Protein AF-A0A5P8Z0X7-F1 (afdb_monomer_lite)

Sequence (299 aa):
MRNATRAGVLYREVTKAGSVTNCDKSTRGERSSSSETCDIQKKGVEDPYTNRNRTHVSVEVKSGRVGVEIARGLEYPENTVIQLMAGGCKVRFSNRIFSVLTVVILAGCGAGNDMRPDASAEVISSASYRHDGPAALTLYTMINNRSGAGAHSSVMINGSQRVIFDPAGTVRLSAVPERGDVLYGITPQVADFYARAHARETYHVVIQEIDVSPEVAEQALRLAISSGPAASGFCSASTSAVLRQLPGFESIGRTFFPKRLMADFGKLPGVRTTKLFENDEDDKSLAIAQFESSLATQP

Radius of gyration: 30.44 Å; chains: 1; bounding box: 102×80×66 Å

pLDDT: mean 70.09, std 28.38, range [25.2, 98.88]

Structure (mmCIF, N/CA/C/O backbone):
data_AF-A0A5P8Z0X7-F1
#
_entry.id   AF-A0A5P8Z0X7-F1
#
loop_
_atom_site.group_PDB
_atom_site.id
_atom_site.type_symbol
_atom_site.label_atom_id
_atom_site.label_alt_id
_atom_site.label_comp_id
_atom_site.label_asym_id
_atom_site.label_entity_id
_atom_site.label_seq_id
_atom_site.pdbx_PDB_ins_code
_atom_site.Cartn_x
_atom_site.Cartn_y
_atom_site.Cartn_z
_atom_site.occupancy
_atom_site.B_iso_or_equiv
_atom_site.auth_seq_id
_atom_site.auth_comp_id
_atom_site.auth_asym_id
_atom_site.auth_atom_id
_atom_site.pdbx_PDB_model_num
ATOM 1 N N . MET A 1 1 ? -35.176 -8.597 -38.374 1.00 39.34 1 MET A N 1
ATOM 2 C CA . MET A 1 1 ? -33.806 -8.735 -38.907 1.00 39.34 1 MET A CA 1
ATOM 3 C C . MET A 1 1 ? -32.841 -8.326 -37.805 1.00 39.34 1 MET A C 1
ATOM 5 O O . MET A 1 1 ? -32.727 -7.149 -37.504 1.00 39.34 1 MET A O 1
ATOM 9 N N . ARG A 1 2 ? -32.287 -9.313 -37.094 1.00 33.72 2 ARG A N 1
ATOM 10 C CA . ARG A 1 2 ? -31.322 -9.151 -35.998 1.00 33.72 2 ARG A CA 1
ATOM 11 C C . ARG A 1 2 ? -30.063 -9.886 -36.446 1.00 33.72 2 ARG A C 1
ATOM 13 O O . ARG A 1 2 ? -30.174 -11.072 -36.732 1.00 33.72 2 ARG A O 1
ATOM 20 N N . ASN A 1 3 ? -28.918 -9.213 -36.513 1.00 33.09 3 ASN A N 1
ATOM 21 C CA . ASN A 1 3 ? -27.625 -9.871 -36.691 1.00 33.09 3 ASN A CA 1
ATOM 22 C C . ASN A 1 3 ? -26.785 -9.609 -35.442 1.00 33.09 3 ASN A C 1
ATOM 24 O O . ASN A 1 3 ? -26.272 -8.514 -35.239 1.00 33.09 3 ASN A O 1
ATOM 28 N N . ALA A 1 4 ? -26.720 -10.628 -34.589 1.00 34.41 4 ALA A N 1
ATOM 29 C CA . ALA A 1 4 ? -25.814 -10.715 -33.460 1.00 34.41 4 ALA A CA 1
ATOM 30 C C . ALA A 1 4 ? -24.679 -11.659 -33.867 1.00 34.41 4 ALA A C 1
ATOM 32 O O . ALA A 1 4 ? -24.894 -12.865 -33.999 1.00 34.41 4 ALA A O 1
ATOM 33 N N . THR A 1 5 ? -23.481 -11.125 -34.083 1.00 34.56 5 THR A N 1
ATOM 34 C CA . THR A 1 5 ? -22.291 -11.946 -34.318 1.00 34.56 5 THR A CA 1
ATOM 35 C C . THR A 1 5 ? -21.723 -12.361 -32.963 1.00 34.56 5 THR A C 1
ATOM 37 O O . THR A 1 5 ? -21.120 -11.567 -32.248 1.00 34.56 5 THR A O 1
ATOM 40 N N . ARG A 1 6 ? -21.970 -13.620 -32.592 1.00 33.78 6 ARG A N 1
ATOM 41 C CA . ARG A 1 6 ? -21.362 -14.316 -31.450 1.00 33.78 6 ARG A CA 1
ATOM 42 C C . ARG A 1 6 ? -19.899 -14.626 -31.794 1.00 33.78 6 ARG A C 1
ATOM 44 O O . ARG A 1 6 ? -19.650 -15.487 -32.632 1.00 33.78 6 ARG A O 1
ATOM 51 N N . ALA A 1 7 ? -18.943 -13.974 -31.138 1.00 33.09 7 ALA A N 1
ATOM 52 C CA . ALA A 1 7 ? -17.559 -14.443 -31.099 1.00 33.09 7 ALA A CA 1
ATOM 53 C C . ALA A 1 7 ? -17.418 -15.425 -29.924 1.00 33.09 7 ALA A C 1
ATOM 55 O O . ALA A 1 7 ? -17.532 -15.041 -28.761 1.00 33.09 7 ALA A O 1
ATOM 56 N N . GLY A 1 8 ? -17.262 -16.713 -30.236 1.00 29.22 8 GLY A N 1
ATOM 57 C CA . GLY A 1 8 ? -17.011 -17.767 -29.257 1.00 29.22 8 GLY A CA 1
ATOM 58 C C . GLY A 1 8 ? -15.562 -17.726 -28.778 1.00 29.22 8 GLY A C 1
ATOM 59 O O . GLY A 1 8 ? -14.636 -17.802 -29.581 1.00 29.22 8 GLY A O 1
ATOM 60 N N . VAL A 1 9 ? -15.380 -17.608 -27.466 1.00 30.05 9 VAL A N 1
ATOM 61 C CA . VAL A 1 9 ? -14.086 -17.694 -26.782 1.00 30.05 9 VAL A CA 1
ATOM 62 C C . VAL A 1 9 ? -13.669 -19.166 -26.718 1.00 30.05 9 VAL A C 1
ATOM 64 O O . VAL A 1 9 ? -14.315 -19.970 -26.049 1.00 30.05 9 VAL A O 1
ATOM 67 N N . LEU A 1 10 ? -12.602 -19.527 -27.433 1.00 28.50 10 LEU A N 1
ATOM 68 C CA . LEU A 1 10 ? -11.941 -20.830 -27.332 1.00 28.50 10 LEU A CA 1
ATOM 69 C C . LEU A 1 10 ? -10.892 -20.772 -26.214 1.00 28.50 10 LEU A C 1
ATOM 71 O O . LEU A 1 10 ? -9.845 -20.148 -26.369 1.00 28.50 10 LEU A O 1
ATOM 75 N N . TYR A 1 11 ? -11.166 -21.441 -25.095 1.00 25.20 11 TYR A N 1
ATOM 76 C CA . TYR A 1 11 ? -10.161 -21.741 -24.076 1.00 25.20 11 TYR A CA 1
ATOM 77 C C . TYR A 1 11 ? -9.250 -22.869 -24.585 1.00 25.20 11 TYR A C 1
ATOM 79 O O . TYR A 1 11 ? -9.736 -23.928 -24.980 1.00 25.20 11 TYR A O 1
ATOM 87 N N . ARG A 1 12 ? -7.927 -22.658 -24.575 1.00 29.53 12 ARG A N 1
ATOM 88 C CA . ARG A 1 12 ? -6.924 -23.720 -24.755 1.00 29.53 12 ARG A CA 1
ATOM 89 C C . ARG A 1 12 ? -6.183 -23.941 -23.439 1.00 29.53 12 ARG A C 1
ATOM 91 O O . ARG A 1 12 ? -5.416 -23.085 -23.006 1.00 29.53 12 ARG A O 1
ATOM 98 N N . GLU A 1 13 ? -6.404 -25.105 -22.837 1.00 25.89 13 GLU A N 1
ATOM 99 C CA . GLU A 1 13 ? -5.507 -25.688 -21.840 1.00 25.89 13 GLU A CA 1
ATOM 100 C C . GLU A 1 13 ? -4.172 -26.036 -22.512 1.00 25.89 13 GLU A C 1
ATOM 102 O O . GLU A 1 13 ? -4.144 -26.680 -23.562 1.00 25.89 13 GLU A O 1
ATOM 107 N N . VAL A 1 14 ? -3.053 -25.611 -21.921 1.00 30.23 14 VAL A N 1
ATOM 108 C CA . VAL A 1 14 ? -1.712 -26.039 -22.342 1.00 30.23 14 VAL A CA 1
ATOM 109 C C . VAL A 1 14 ? -1.161 -26.968 -21.270 1.00 30.23 14 VAL A C 1
ATOM 111 O O . VAL A 1 14 ? -0.572 -26.540 -20.279 1.00 30.23 14 VAL A O 1
ATOM 114 N N . THR A 1 15 ? -1.369 -28.266 -21.474 1.00 28.75 15 THR A N 1
ATOM 115 C CA . THR A 1 15 ? -0.669 -29.331 -20.755 1.00 28.75 15 THR A CA 1
ATOM 116 C C . THR A 1 15 ? 0.759 -29.468 -21.283 1.00 28.75 15 THR A C 1
ATOM 118 O O . THR A 1 15 ? 1.007 -29.564 -22.484 1.00 28.75 15 THR A O 1
ATOM 121 N N . LYS A 1 16 ? 1.715 -29.474 -20.356 1.00 30.95 16 LYS A N 1
ATOM 122 C CA . LYS A 1 16 ? 3.157 -29.616 -20.570 1.00 30.95 16 LYS A CA 1
ATOM 123 C C . LYS A 1 16 ? 3.513 -31.064 -20.947 1.00 30.95 16 LYS A C 1
ATOM 125 O O . LYS A 1 16 ? 3.432 -31.913 -20.069 1.00 30.95 16 LYS A O 1
ATOM 130 N N . ALA A 1 17 ? 3.943 -31.315 -22.192 1.00 32.44 17 ALA A N 1
ATOM 131 C CA . ALA A 1 17 ? 5.053 -32.213 -22.584 1.00 32.44 17 ALA A CA 1
ATOM 132 C C . ALA A 1 17 ? 5.025 -32.585 -24.088 1.00 32.44 17 ALA A C 1
ATOM 134 O O . ALA A 1 17 ? 4.054 -33.151 -24.563 1.00 32.44 17 ALA A O 1
ATOM 135 N N . GLY A 1 18 ? 6.146 -32.340 -24.782 1.00 28.91 18 GLY A N 1
ATOM 136 C CA . GLY A 1 18 ? 6.816 -33.313 -25.664 1.00 28.91 18 GLY A CA 1
ATOM 137 C C . GLY A 1 18 ? 6.215 -33.689 -27.030 1.00 28.91 18 GLY A C 1
ATOM 138 O O . GLY A 1 18 ? 5.240 -34.420 -27.110 1.00 28.91 18 GLY A O 1
ATOM 139 N N . SER A 1 19 ? 6.975 -33.367 -28.086 1.00 29.30 19 SER A N 1
ATOM 140 C CA . SER A 1 19 ? 6.981 -33.951 -29.446 1.00 29.30 19 SER A CA 1
ATOM 141 C C . SER A 1 19 ? 5.825 -33.605 -30.402 1.00 29.30 19 SER A C 1
ATOM 143 O O . SER A 1 19 ? 4.670 -33.935 -30.172 1.00 29.30 19 SER A O 1
ATOM 145 N N . VAL A 1 20 ? 6.175 -32.977 -31.533 1.00 32.19 20 VAL A N 1
ATOM 146 C CA . VAL A 1 20 ? 5.318 -32.866 -32.722 1.00 32.19 20 VAL A CA 1
ATOM 147 C C . VAL A 1 20 ? 5.897 -33.792 -33.786 1.00 32.19 20 VAL A C 1
ATOM 149 O O . VAL A 1 20 ? 6.999 -33.565 -34.282 1.00 32.19 20 VAL A O 1
ATOM 152 N N . THR A 1 21 ? 5.163 -34.846 -34.116 1.00 31.73 21 THR A N 1
ATOM 153 C CA . THR A 1 21 ? 5.407 -35.731 -35.257 1.00 31.73 21 THR A CA 1
ATOM 154 C C . THR A 1 21 ? 4.520 -35.266 -36.409 1.00 31.73 21 THR A C 1
ATOM 156 O O . THR A 1 21 ? 3.297 -35.308 -36.304 1.00 31.73 21 THR A O 1
ATOM 159 N N . ASN A 1 22 ? 5.117 -34.829 -37.521 1.00 31.41 22 ASN A N 1
ATOM 160 C CA . ASN A 1 22 ? 4.391 -34.677 -38.781 1.00 31.41 22 ASN A CA 1
ATOM 161 C C . ASN A 1 22 ? 4.397 -36.032 -39.495 1.00 31.41 22 ASN A C 1
ATOM 163 O O . ASN A 1 22 ? 5.433 -36.463 -39.992 1.00 31.41 22 ASN A O 1
ATOM 167 N N . CYS A 1 23 ? 3.246 -36.700 -39.522 1.00 29.98 23 CYS A N 1
ATOM 168 C CA . CYS A 1 23 ? 2.974 -37.809 -40.433 1.00 29.98 23 CYS A CA 1
ATOM 169 C C . CYS A 1 23 ? 2.019 -37.293 -41.509 1.00 29.98 23 CYS A C 1
ATOM 171 O O . CYS A 1 23 ? 0.891 -36.900 -41.205 1.00 29.98 23 CYS A O 1
ATOM 173 N N . ASP A 1 24 ? 2.496 -37.259 -42.749 1.00 32.81 24 ASP A N 1
ATOM 174 C CA . ASP A 1 24 ? 1.705 -36.863 -43.906 1.00 32.81 24 ASP A CA 1
ATOM 175 C C . ASP A 1 24 ? 0.712 -37.986 -44.250 1.00 32.81 24 ASP A C 1
ATOM 177 O O . ASP A 1 24 ? 1.097 -39.146 -44.418 1.00 32.81 24 ASP A O 1
ATOM 181 N N . LYS A 1 25 ? -0.584 -37.668 -44.314 1.00 32.41 25 LYS A N 1
ATOM 182 C CA . LYS A 1 25 ? -1.620 -38.608 -44.761 1.00 32.41 25 LYS A CA 1
ATOM 183 C C . LYS A 1 25 ? -1.817 -38.425 -46.261 1.00 32.41 25 LYS A C 1
ATOM 185 O O . LYS A 1 25 ? -2.690 -37.674 -46.688 1.00 32.41 25 LYS A O 1
ATOM 190 N N . SER A 1 26 ? -1.063 -39.179 -47.054 1.00 30.77 26 SER A N 1
ATOM 191 C CA . SER A 1 26 ? -1.451 -39.451 -48.438 1.00 30.77 26 SER A CA 1
ATOM 192 C C . SER A 1 26 ? -2.560 -40.505 -48.451 1.00 30.77 26 SER A C 1
ATOM 194 O O . SER A 1 26 ? -2.451 -41.569 -47.841 1.00 30.77 26 SER A O 1
ATOM 196 N N . THR A 1 27 ? -3.666 -40.189 -49.117 1.00 35.12 27 THR A N 1
ATOM 197 C CA . THR A 1 27 ? -4.794 -41.099 -49.313 1.00 35.12 27 THR A CA 1
ATOM 198 C C . THR A 1 27 ? -4.505 -42.048 -50.474 1.00 35.12 27 THR A C 1
ATOM 200 O O . THR A 1 27 ? -4.462 -41.630 -51.628 1.00 35.12 27 THR A O 1
ATOM 203 N N . ARG A 1 28 ? -4.374 -43.350 -50.193 1.00 30.52 28 ARG A N 1
ATOM 204 C CA . ARG A 1 28 ? -4.762 -44.433 -51.114 1.00 30.52 28 ARG A CA 1
ATOM 205 C C . ARG A 1 28 ? -4.890 -45.756 -50.363 1.00 30.52 28 ARG A C 1
ATOM 207 O O . ARG A 1 28 ? -4.257 -45.951 -49.335 1.00 30.52 28 ARG A O 1
ATOM 214 N N . GLY A 1 29 ? -5.819 -46.582 -50.834 1.00 29.78 29 GLY A N 1
ATOM 215 C CA . GLY A 1 29 ? -6.361 -47.726 -50.112 1.00 29.78 29 GLY A CA 1
ATOM 216 C C . GLY A 1 29 ? -5.475 -48.969 -50.028 1.00 29.78 29 GLY A C 1
ATOM 217 O O . GLY A 1 29 ? -4.378 -49.024 -50.564 1.00 29.78 29 GLY A O 1
ATOM 218 N N . GLU A 1 30 ? -6.085 -49.964 -49.379 1.00 30.67 30 GLU A N 1
ATOM 219 C CA . GLU A 1 30 ? -5.766 -51.399 -49.354 1.00 30.67 30 GLU A CA 1
ATOM 220 C C . GLU A 1 30 ? -4.648 -51.894 -48.410 1.00 30.67 30 GLU A C 1
ATOM 222 O O . GLU A 1 30 ? -3.457 -51.840 -48.672 1.00 30.67 30 GLU A O 1
ATOM 227 N N . ARG A 1 31 ? -5.119 -52.448 -47.279 1.00 32.81 31 ARG A N 1
ATOM 228 C CA . ARG A 1 31 ? -4.754 -53.739 -46.659 1.00 32.81 31 ARG A CA 1
ATOM 229 C C . ARG A 1 31 ? -3.362 -54.319 -47.001 1.00 32.81 31 ARG A C 1
ATOM 231 O O . ARG A 1 31 ? -3.245 -55.018 -47.993 1.00 32.81 31 ARG A O 1
ATOM 238 N N . SER A 1 32 ? -2.412 -54.252 -46.062 1.00 29.17 32 SER A N 1
ATOM 239 C CA . SER A 1 32 ? -1.738 -55.422 -45.448 1.00 29.17 32 SER A CA 1
ATOM 240 C C . SER A 1 32 ? -0.563 -55.010 -44.550 1.00 29.17 32 SER A C 1
ATOM 242 O O . SER A 1 32 ? 0.064 -53.983 -44.762 1.00 29.17 32 SER A O 1
ATOM 244 N N . SER A 1 33 ? -0.302 -55.849 -43.548 1.00 35.62 33 SER A N 1
ATOM 245 C CA . SER A 1 33 ? 0.824 -55.851 -42.610 1.00 35.62 33 SER A CA 1
ATOM 246 C C . SER A 1 33 ? 2.197 -55.545 -43.230 1.00 35.62 33 SER A C 1
ATOM 248 O O . SER A 1 33 ? 2.641 -56.267 -44.117 1.00 35.62 33 SER A O 1
ATOM 250 N N . SER A 1 34 ? 2.912 -54.568 -42.664 1.00 29.36 34 SER A N 1
ATOM 251 C CA . SER A 1 34 ? 4.379 -54.561 -42.603 1.00 29.36 34 SER A CA 1
ATOM 252 C C . SER A 1 34 ? 4.866 -53.583 -41.531 1.00 29.36 34 SER A C 1
ATOM 254 O O . SER A 1 34 ? 4.399 -52.451 -41.443 1.00 29.36 34 SER A O 1
ATOM 256 N N . SER A 1 35 ? 5.779 -54.053 -40.686 1.00 36.56 35 SER A N 1
ATOM 257 C CA . SER A 1 35 ? 6.494 -53.299 -39.656 1.00 36.56 35 SER A CA 1
ATOM 258 C C . SER A 1 35 ? 7.428 -52.255 -40.274 1.00 36.56 35 SER A C 1
ATOM 260 O O . SER A 1 35 ? 8.341 -52.631 -41.007 1.00 36.56 35 SER A O 1
ATOM 262 N N . GLU A 1 36 ? 7.257 -50.979 -39.929 1.00 33.22 36 GLU A N 1
ATOM 263 C CA . GLU A 1 36 ? 8.194 -49.911 -40.295 1.00 33.22 36 GLU A CA 1
ATOM 264 C C . GLU A 1 36 ? 9.025 -49.488 -39.077 1.00 33.22 36 GLU A C 1
ATOM 266 O O . GLU A 1 36 ? 8.520 -49.026 -38.054 1.00 33.22 36 GLU A O 1
ATOM 271 N N . THR A 1 37 ? 10.334 -49.688 -39.194 1.00 29.95 37 THR A N 1
ATOM 272 C CA . THR A 1 37 ? 11.381 -49.155 -38.322 1.00 29.95 37 THR A CA 1
ATOM 273 C C . THR A 1 37 ? 11.560 -47.658 -38.583 1.00 29.95 37 TH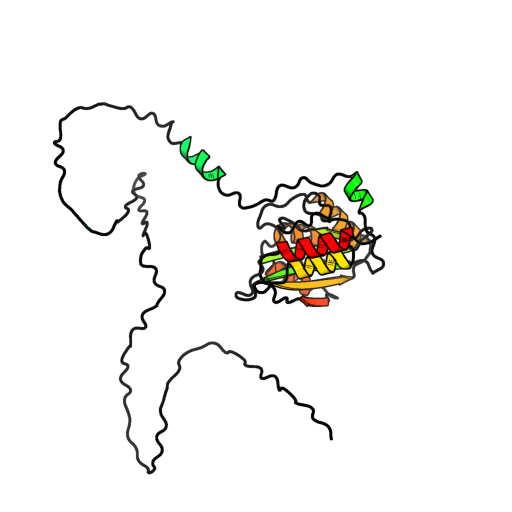R A C 1
ATOM 275 O O . THR A 1 37 ? 11.916 -47.270 -39.693 1.00 29.95 37 THR A O 1
ATOM 278 N N . CYS A 1 38 ? 11.359 -46.812 -37.568 1.00 27.09 38 CYS A N 1
ATOM 279 C CA . CYS A 1 38 ? 11.723 -45.394 -37.639 1.00 27.09 38 CYS A CA 1
ATOM 280 C C . CYS A 1 38 ? 13.204 -45.196 -37.293 1.00 27.09 38 CYS A C 1
ATOM 282 O O . CYS A 1 38 ? 13.609 -45.365 -36.142 1.00 27.09 38 CYS A O 1
ATOM 284 N N . ASP A 1 39 ? 13.985 -44.779 -38.285 1.00 29.31 39 ASP A N 1
ATOM 285 C CA . ASP A 1 39 ? 15.360 -44.315 -38.119 1.00 29.31 39 ASP A CA 1
ATOM 286 C C . ASP A 1 39 ? 15.365 -42.889 -37.535 1.00 29.31 39 ASP A C 1
ATOM 288 O O . ASP A 1 39 ? 14.833 -41.946 -38.129 1.00 29.31 39 ASP A O 1
ATOM 292 N N . ILE A 1 40 ? 15.946 -42.712 -36.344 1.00 29.81 40 ILE A N 1
ATOM 293 C CA . ILE A 1 40 ? 16.047 -41.402 -35.687 1.00 29.81 40 ILE A CA 1
ATOM 294 C C . ILE A 1 40 ? 17.270 -40.665 -36.242 1.00 29.81 40 ILE A C 1
ATOM 296 O O . ILE A 1 40 ? 18.371 -40.738 -35.697 1.00 29.81 40 ILE A O 1
ATOM 300 N N . GLN A 1 41 ? 17.074 -39.887 -37.303 1.00 30.19 41 GLN A N 1
ATOM 301 C CA . GLN A 1 41 ? 18.029 -38.852 -37.701 1.00 30.19 41 GLN A CA 1
ATOM 302 C C . GLN A 1 41 ? 17.893 -37.653 -36.748 1.00 30.19 41 GLN A C 1
ATOM 304 O O . GLN A 1 41 ? 16.960 -36.853 -36.848 1.00 30.19 41 GLN A O 1
ATOM 309 N N . LYS A 1 42 ? 18.829 -37.511 -35.798 1.00 31.02 42 LYS A N 1
ATOM 310 C CA . LYS A 1 42 ? 18.957 -36.296 -34.978 1.00 31.02 42 LYS A CA 1
ATOM 311 C C . LYS A 1 42 ? 19.389 -35.125 -35.869 1.00 31.02 42 LYS A C 1
ATOM 313 O O . LYS A 1 42 ? 20.579 -34.924 -36.090 1.00 31.02 42 LYS A O 1
ATOM 318 N N . LYS A 1 43 ? 18.438 -34.313 -36.338 1.00 28.80 43 LYS A N 1
ATOM 319 C CA . LYS A 1 43 ? 18.751 -32.950 -36.788 1.00 28.80 43 LYS A CA 1
ATOM 320 C C . LYS A 1 43 ? 19.134 -32.130 -35.558 1.00 28.80 43 LYS A C 1
ATOM 322 O O . LYS A 1 43 ? 18.299 -31.896 -34.687 1.00 28.80 43 LYS A O 1
ATOM 327 N N . GLY A 1 44 ? 20.403 -31.734 -35.478 1.00 28.95 44 GLY A N 1
ATOM 328 C CA . GLY A 1 44 ? 20.849 -30.719 -34.533 1.00 28.95 44 GLY A CA 1
ATOM 329 C C . GLY A 1 44 ? 20.042 -29.447 -34.764 1.00 28.95 44 GLY A C 1
ATOM 330 O O . GLY A 1 44 ? 20.064 -28.887 -35.856 1.00 28.95 44 GLY A O 1
ATOM 331 N N . VAL A 1 45 ? 19.277 -29.037 -33.757 1.00 29.34 45 VAL A N 1
ATOM 332 C CA . VAL A 1 45 ? 18.675 -27.707 -33.720 1.00 29.34 45 VAL A CA 1
ATOM 333 C C . VAL A 1 45 ? 19.801 -26.769 -33.308 1.00 29.34 45 VAL A C 1
ATOM 335 O O . VAL A 1 45 ? 20.236 -26.804 -32.158 1.00 29.34 45 VAL A O 1
ATOM 338 N N . GLU A 1 46 ? 20.321 -25.991 -34.256 1.00 33.06 46 GLU A N 1
ATOM 339 C CA . GLU A 1 46 ? 21.135 -24.829 -33.915 1.00 33.06 46 GLU A CA 1
ATOM 340 C C . GLU A 1 46 ? 20.247 -23.833 -33.164 1.00 33.06 46 GLU A C 1
ATOM 342 O O . GLU A 1 46 ? 19.214 -23.389 -33.663 1.00 33.06 46 GLU A O 1
ATOM 347 N N . ASP A 1 47 ? 20.642 -23.541 -31.929 1.00 34.84 47 ASP A N 1
ATOM 348 C CA . ASP A 1 47 ? 20.090 -22.479 -31.098 1.00 34.84 47 ASP A CA 1
ATOM 349 C C . ASP A 1 47 ? 20.521 -21.120 -31.685 1.00 34.84 47 ASP A C 1
ATOM 351 O O . ASP A 1 47 ? 21.720 -20.823 -31.700 1.00 34.84 47 ASP A O 1
ATOM 355 N N . PRO A 1 48 ? 19.595 -20.269 -32.167 1.00 35.81 48 PRO A N 1
ATOM 356 C CA . PRO A 1 48 ? 19.958 -18.977 -32.739 1.00 35.81 48 PRO A CA 1
ATOM 357 C C . PRO A 1 48 ? 20.364 -17.924 -31.688 1.00 35.81 48 PRO A C 1
ATOM 359 O O . PRO A 1 48 ? 20.622 -16.782 -32.060 1.00 35.81 48 PRO A O 1
ATOM 362 N N . TYR A 1 49 ? 20.471 -18.273 -30.398 1.00 38.31 49 TYR A N 1
ATOM 363 C CA . TYR A 1 49 ? 20.904 -17.358 -29.334 1.00 38.31 49 TYR A CA 1
ATOM 364 C C . TYR A 1 49 ? 22.001 -17.914 -28.408 1.00 38.31 49 TYR A C 1
ATOM 366 O O . TYR A 1 49 ? 22.109 -17.519 -27.244 1.00 38.31 49 TYR A O 1
ATOM 374 N N . THR A 1 50 ? 22.933 -18.725 -28.919 1.00 38.62 50 THR A N 1
ATOM 375 C CA . THR A 1 50 ? 24.228 -18.886 -28.230 1.00 38.62 50 THR A CA 1
ATOM 376 C C . THR A 1 50 ? 25.107 -17.651 -28.440 1.00 38.62 50 THR A C 1
ATOM 378 O O . THR A 1 50 ? 25.764 -17.496 -29.469 1.00 38.62 50 THR A O 1
ATOM 381 N N . ASN A 1 51 ? 25.138 -16.764 -27.444 1.00 36.94 51 ASN A N 1
ATOM 382 C CA . ASN A 1 51 ? 26.104 -15.670 -27.355 1.00 36.94 51 ASN A CA 1
ATOM 383 C C . ASN A 1 51 ? 27.537 -16.247 -27.332 1.00 36.94 51 ASN A C 1
ATOM 385 O O . ASN A 1 51 ? 27.969 -16.815 -26.329 1.00 36.94 51 ASN A O 1
ATOM 389 N N . ARG A 1 52 ? 28.267 -16.114 -28.448 1.00 37.56 52 ARG A N 1
ATOM 390 C CA . ARG A 1 52 ? 29.645 -16.615 -28.624 1.00 37.56 52 ARG A CA 1
ATOM 391 C C . ARG A 1 52 ? 30.719 -15.818 -27.864 1.00 37.56 52 ARG A C 1
ATOM 393 O O . ARG A 1 52 ? 31.887 -16.162 -27.973 1.00 37.56 52 ARG A O 1
ATOM 400 N N . ASN A 1 53 ? 30.354 -14.830 -27.046 1.00 40.78 53 ASN A N 1
ATOM 401 C CA . ASN A 1 53 ? 31.285 -14.082 -26.192 1.00 40.78 53 ASN A CA 1
ATOM 402 C C . ASN A 1 53 ? 31.043 -14.352 -24.703 1.00 40.78 53 ASN A C 1
ATOM 404 O O . ASN A 1 53 ? 30.828 -13.438 -23.904 1.00 40.78 53 ASN A O 1
ATOM 408 N N . ARG A 1 54 ? 31.084 -15.625 -24.302 1.00 38.16 54 ARG A N 1
ATOM 409 C CA . ARG A 1 54 ? 31.082 -15.984 -22.882 1.00 38.16 54 ARG A CA 1
ATOM 410 C C . ARG A 1 54 ? 32.521 -16.029 -22.373 1.00 38.16 54 ARG A C 1
ATOM 412 O O . ARG A 1 54 ? 33.249 -16.980 -22.636 1.00 38.16 54 ARG A O 1
ATOM 419 N N . THR A 1 55 ? 32.931 -15.005 -21.628 1.00 35.94 55 THR A N 1
ATOM 420 C CA . THR A 1 55 ? 34.173 -15.049 -20.848 1.00 35.94 55 THR A CA 1
ATOM 421 C C . THR A 1 55 ? 34.017 -16.118 -19.770 1.00 35.94 55 THR A C 1
ATOM 423 O O . THR A 1 55 ? 33.247 -15.948 -18.824 1.00 35.94 55 THR A O 1
ATOM 426 N N . HIS A 1 56 ? 34.709 -17.243 -19.922 1.00 35.12 56 HIS A N 1
ATOM 427 C CA . HIS A 1 56 ? 34.781 -18.259 -18.880 1.00 35.12 56 HIS A CA 1
ATOM 428 C C . HIS A 1 56 ? 35.824 -17.826 -17.849 1.00 35.12 56 HIS A C 1
ATOM 430 O O . HIS A 1 56 ? 37.004 -17.724 -18.165 1.00 35.12 56 HIS A O 1
ATOM 436 N N . VAL A 1 57 ? 35.377 -17.544 -16.624 1.00 36.28 57 VAL A N 1
ATOM 437 C CA . VAL A 1 57 ? 36.258 -17.286 -15.480 1.00 36.28 57 VAL A CA 1
ATOM 438 C C . VAL A 1 57 ? 36.254 -18.533 -14.609 1.00 36.28 57 VAL A C 1
ATOM 440 O O . VAL A 1 57 ? 35.261 -18.836 -13.949 1.00 36.28 57 VAL A O 1
ATOM 443 N N . SER A 1 58 ? 37.357 -19.269 -14.622 1.00 35.66 58 SER A N 1
ATOM 444 C CA . SER A 1 58 ? 37.612 -20.371 -13.696 1.00 35.66 58 SER A CA 1
ATOM 445 C C . SER A 1 58 ? 38.515 -19.878 -12.571 1.00 35.66 58 SER A C 1
ATOM 447 O O . SER A 1 58 ? 39.607 -19.375 -12.817 1.00 35.66 58 SER A O 1
ATOM 449 N N . VAL A 1 59 ? 38.043 -20.012 -11.331 1.00 36.81 59 VAL A N 1
ATOM 450 C CA . VAL A 1 59 ? 38.801 -19.673 -10.122 1.00 36.81 59 VAL A CA 1
ATOM 451 C C . VAL A 1 59 ? 39.262 -20.976 -9.485 1.00 36.81 59 VAL A C 1
ATOM 453 O O . VAL A 1 59 ? 38.445 -21.719 -8.943 1.00 36.81 59 VAL A O 1
ATOM 456 N N . GLU A 1 60 ? 40.562 -21.260 -9.536 1.00 36.84 60 GLU A N 1
ATOM 457 C CA . GLU A 1 60 ? 41.156 -22.354 -8.765 1.00 36.84 60 GLU A CA 1
ATOM 458 C C . GLU A 1 60 ? 41.831 -21.780 -7.516 1.00 36.84 60 GLU A C 1
ATOM 460 O O . GLU A 1 60 ? 42.712 -20.923 -7.595 1.00 36.84 60 GLU A O 1
ATOM 465 N N . VAL A 1 61 ? 41.404 -22.242 -6.339 1.00 35.97 61 VAL A N 1
ATOM 466 C CA . VAL A 1 61 ? 41.992 -21.830 -5.061 1.00 35.97 61 VAL A CA 1
ATOM 467 C C . VAL A 1 61 ? 42.992 -22.892 -4.627 1.00 35.97 61 VAL A C 1
ATOM 469 O O . VAL A 1 61 ? 42.620 -23.921 -4.065 1.00 35.97 61 VAL A O 1
ATOM 472 N N . LYS A 1 62 ? 44.280 -22.621 -4.839 1.00 34.38 62 LYS A N 1
ATOM 473 C CA . LYS A 1 62 ? 45.364 -23.345 -4.167 1.00 34.38 62 LYS A CA 1
ATOM 474 C C . LYS A 1 62 ? 46.265 -2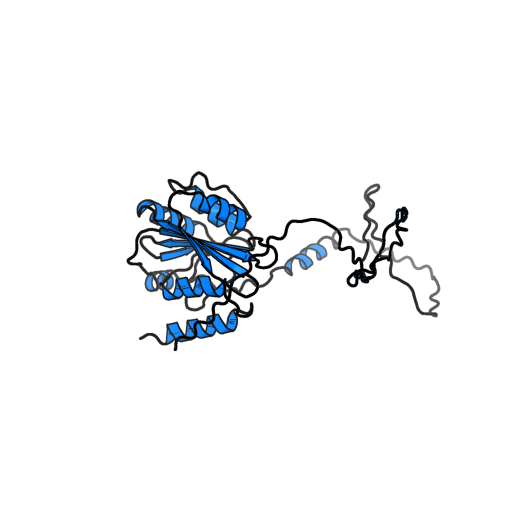2.364 -3.434 1.00 34.38 62 LYS A C 1
ATOM 476 O O . LYS A 1 62 ? 46.842 -21.453 -4.025 1.00 34.38 62 LYS A O 1
ATOM 481 N N . SER A 1 63 ? 46.397 -22.580 -2.123 1.00 41.44 63 SER A N 1
ATOM 482 C CA . SER A 1 63 ? 47.445 -21.980 -1.283 1.00 41.44 63 SER A CA 1
ATOM 483 C C . SER A 1 63 ? 47.585 -20.452 -1.409 1.00 41.44 63 SER A C 1
ATOM 485 O O . SER A 1 63 ? 48.679 -19.925 -1.601 1.00 41.44 63 SER A O 1
ATOM 487 N N . GLY A 1 64 ? 46.465 -19.732 -1.282 1.00 42.41 64 GLY A N 1
ATOM 488 C CA . GLY A 1 64 ? 46.465 -18.288 -1.019 1.00 42.41 64 GLY A CA 1
ATOM 489 C C . GLY A 1 64 ? 46.822 -17.372 -2.196 1.00 42.41 64 GLY A C 1
ATOM 490 O O . GLY A 1 64 ? 47.071 -16.190 -1.970 1.00 42.41 64 GLY A O 1
ATOM 491 N N . ARG A 1 65 ? 46.828 -17.865 -3.441 1.00 36.16 65 ARG A N 1
ATOM 492 C CA . ARG A 1 65 ? 46.883 -17.014 -4.642 1.00 36.16 65 ARG A CA 1
ATOM 493 C C . ARG A 1 65 ? 45.671 -17.262 -5.533 1.00 36.16 65 ARG A C 1
ATOM 495 O O . ARG A 1 65 ? 45.303 -18.407 -5.767 1.00 36.16 65 ARG A O 1
ATOM 502 N N . VAL A 1 66 ? 45.079 -16.175 -6.024 1.00 34.31 66 VAL A N 1
ATOM 503 C CA . VAL A 1 66 ? 44.006 -16.190 -7.026 1.00 34.31 66 VAL A CA 1
ATOM 504 C C . VAL A 1 66 ? 44.643 -15.898 -8.380 1.00 34.31 66 VAL A C 1
ATOM 506 O O . VAL A 1 66 ? 45.193 -14.816 -8.577 1.00 34.31 66 VAL A O 1
ATOM 509 N N . GLY A 1 67 ? 44.606 -16.870 -9.289 1.00 32.56 67 GLY A N 1
ATOM 510 C CA . GLY A 1 67 ? 44.937 -16.666 -10.697 1.00 32.56 67 GLY A CA 1
ATOM 511 C C . GLY A 1 67 ? 43.659 -16.416 -11.491 1.00 32.56 67 GLY A C 1
ATOM 512 O O . GLY A 1 67 ? 42.698 -17.166 -11.342 1.00 32.56 67 GLY A O 1
ATOM 513 N N . VAL A 1 68 ? 43.639 -15.364 -12.309 1.00 36.97 68 VAL A N 1
ATOM 514 C CA . VAL A 1 68 ? 42.564 -15.105 -13.275 1.00 36.97 68 VAL A CA 1
ATOM 515 C C . VAL A 1 68 ? 43.178 -15.218 -14.663 1.00 36.97 68 VAL A C 1
ATOM 517 O O . VAL A 1 68 ? 43.937 -14.342 -15.071 1.00 36.97 68 VAL A O 1
ATOM 520 N N . GLU A 1 69 ? 42.869 -16.295 -15.379 1.00 35.97 69 GLU A N 1
ATOM 521 C CA . GLU A 1 69 ? 43.199 -16.413 -16.799 1.00 35.97 69 GLU A CA 1
ATOM 522 C C . GLU A 1 69 ? 42.005 -15.965 -17.639 1.00 35.97 69 GLU A C 1
ATOM 524 O O . GLU A 1 69 ? 40.890 -16.461 -17.492 1.00 35.97 69 GLU A O 1
ATOM 529 N N . ILE A 1 70 ? 42.251 -14.998 -18.523 1.00 37.75 70 ILE A N 1
ATOM 530 C CA . ILE A 1 70 ? 41.285 -14.524 -19.511 1.00 37.75 70 ILE A CA 1
ATOM 531 C C . ILE A 1 70 ? 41.788 -15.007 -20.867 1.00 37.75 70 ILE A C 1
ATOM 533 O O . ILE A 1 70 ? 42.727 -14.436 -21.423 1.00 37.75 70 ILE A O 1
ATOM 537 N N . ALA A 1 71 ? 41.171 -16.054 -21.409 1.00 38.84 71 ALA A N 1
ATOM 538 C CA . ALA A 1 71 ? 41.444 -16.483 -22.773 1.00 38.84 71 ALA A CA 1
ATOM 539 C C . ALA A 1 71 ? 40.850 -15.454 -23.752 1.00 38.84 71 ALA A C 1
ATOM 541 O O . ALA A 1 71 ? 39.631 -15.348 -23.891 1.00 38.84 71 ALA A O 1
ATOM 542 N N . ARG A 1 72 ? 41.706 -14.667 -24.415 1.00 37.62 72 ARG A N 1
ATOM 543 C CA . ARG A 1 72 ? 41.324 -13.882 -25.598 1.00 37.62 72 ARG A CA 1
ATOM 544 C C . ARG A 1 72 ? 41.549 -14.738 -26.842 1.00 37.62 72 ARG A C 1
ATOM 546 O O . ARG A 1 72 ? 42.621 -15.314 -27.000 1.00 37.62 72 ARG A O 1
ATOM 553 N N . GLY A 1 73 ? 40.532 -14.822 -27.696 1.00 32.69 73 GLY A N 1
ATOM 554 C CA . GLY A 1 73 ? 40.633 -15.457 -29.008 1.00 32.69 73 GLY A CA 1
ATOM 555 C C . GLY A 1 73 ? 41.608 -14.719 -29.934 1.00 32.69 73 GLY A C 1
ATOM 556 O O . GLY A 1 73 ? 41.715 -13.495 -29.872 1.00 32.69 73 GLY A O 1
ATOM 557 N N . LEU A 1 74 ? 42.303 -15.518 -30.749 1.00 34.91 74 LEU A N 1
ATOM 558 C CA . LEU A 1 74 ? 43.131 -15.204 -31.931 1.00 34.91 74 LEU A CA 1
ATOM 559 C C . LEU A 1 74 ? 42.457 -14.120 -32.816 1.00 34.91 74 LEU A C 1
ATOM 561 O O . LEU A 1 74 ? 41.233 -14.092 -32.881 1.00 34.91 74 LEU A O 1
ATOM 565 N N . GLU A 1 75 ? 43.116 -13.190 -33.522 1.00 34.78 75 GLU A N 1
ATOM 566 C CA . GLU A 1 75 ? 44.368 -13.247 -34.297 1.00 34.78 75 GLU A CA 1
ATOM 567 C C . GLU A 1 75 ? 44.735 -11.830 -34.839 1.00 34.78 75 GLU A C 1
ATOM 569 O O . GLU A 1 75 ? 43.872 -10.949 -34.831 1.00 34.78 75 GLU A O 1
ATOM 574 N N . TYR A 1 76 ? 45.965 -11.694 -35.385 1.00 29.84 76 TYR A N 1
ATOM 575 C CA . TYR A 1 76 ? 46.525 -10.696 -36.348 1.00 29.84 76 TYR A CA 1
ATOM 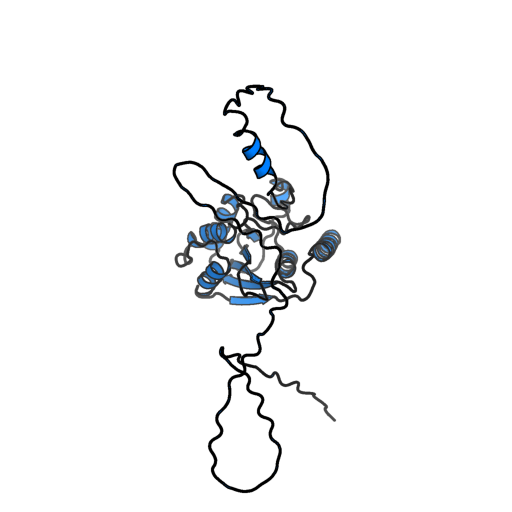576 C C . TYR A 1 76 ? 47.636 -9.711 -35.880 1.00 29.84 76 TYR A C 1
ATOM 578 O O . TYR A 1 76 ? 47.687 -9.345 -34.708 1.00 29.84 76 TYR A O 1
ATOM 586 N N . PRO A 1 77 ? 48.603 -9.360 -36.773 1.00 36.97 77 PRO A N 1
ATOM 587 C CA . PRO A 1 77 ? 50.035 -9.694 -36.626 1.00 36.97 77 PRO A CA 1
ATOM 588 C C . PRO A 1 77 ? 50.894 -8.390 -36.582 1.00 36.97 77 PRO A C 1
ATOM 590 O O . PRO A 1 77 ? 50.337 -7.304 -36.515 1.00 36.97 77 PRO A O 1
ATOM 593 N N . GLU A 1 78 ? 52.225 -8.303 -36.621 1.00 39.62 78 GLU A N 1
ATOM 594 C CA . GLU A 1 78 ? 53.311 -9.272 -36.547 1.00 39.62 78 GLU A CA 1
ATOM 595 C C . GLU A 1 78 ? 54.614 -8.647 -36.008 1.00 39.62 78 GLU A C 1
ATOM 597 O O . GLU A 1 78 ? 55.643 -9.249 -36.209 1.00 39.62 78 GLU A O 1
ATOM 602 N N . ASN A 1 79 ? 54.723 -7.454 -35.418 1.00 35.28 79 ASN A N 1
ATOM 603 C CA . ASN A 1 79 ? 56.072 -6.852 -35.360 1.00 35.28 79 ASN A CA 1
ATOM 604 C C . ASN A 1 79 ? 56.246 -5.736 -34.337 1.00 35.28 79 ASN A C 1
ATOM 606 O O . ASN A 1 79 ? 56.112 -4.559 -34.653 1.00 35.28 79 ASN A O 1
ATOM 610 N N . THR A 1 80 ? 56.714 -6.086 -33.136 1.00 32.34 80 THR A N 1
ATOM 611 C CA . THR A 1 80 ? 57.647 -5.211 -32.408 1.00 32.34 80 THR A CA 1
ATOM 612 C C . THR A 1 80 ? 58.574 -6.037 -31.520 1.00 32.34 80 THR A C 1
ATOM 614 O O . THR A 1 80 ? 58.179 -6.594 -30.498 1.00 32.34 80 THR A O 1
ATOM 617 N N . VAL A 1 81 ? 59.838 -6.095 -31.928 1.00 36.75 81 VAL A N 1
ATOM 618 C CA . VAL A 1 81 ? 60.962 -6.547 -31.111 1.00 36.75 81 VAL A CA 1
ATOM 619 C C . VAL A 1 81 ? 61.210 -5.471 -30.054 1.00 36.75 81 VAL A C 1
ATOM 621 O O . VAL A 1 81 ? 61.610 -4.367 -30.412 1.00 36.75 81 VAL A O 1
ATOM 624 N N . ILE A 1 82 ? 61.006 -5.768 -28.765 1.00 33.50 82 ILE A N 1
ATOM 625 C CA . ILE A 1 82 ? 61.657 -5.004 -27.692 1.00 33.50 82 ILE A CA 1
ATOM 626 C C . ILE A 1 82 ? 62.471 -5.954 -26.820 1.00 33.50 82 ILE A C 1
ATOM 628 O O . ILE A 1 82 ? 61.979 -6.820 -26.102 1.00 33.50 82 ILE A O 1
ATOM 632 N N . GLN A 1 83 ? 63.767 -5.743 -26.974 1.00 29.73 83 GLN A N 1
ATOM 633 C CA . GLN A 1 83 ? 64.907 -6.376 -26.356 1.00 29.73 83 GLN A CA 1
ATOM 634 C C . GLN A 1 83 ? 64.868 -6.224 -24.830 1.00 29.73 83 GLN A C 1
ATOM 636 O O . GLN A 1 83 ? 64.753 -5.116 -24.307 1.00 29.73 83 GLN A O 1
ATOM 641 N N . LEU A 1 84 ? 64.991 -7.345 -24.112 1.00 32.12 84 LEU A N 1
ATOM 642 C CA . LEU A 1 84 ? 65.212 -7.353 -22.668 1.00 32.12 84 LEU A CA 1
ATOM 643 C C . LEU A 1 84 ? 66.572 -6.708 -22.366 1.00 32.12 84 LEU A C 1
ATOM 645 O O . LEU A 1 84 ? 67.613 -7.294 -22.654 1.00 32.12 84 LEU A O 1
ATOM 649 N N . MET A 1 85 ? 66.558 -5.540 -21.728 1.00 30.47 85 MET A N 1
ATOM 650 C CA . MET A 1 85 ? 67.703 -5.040 -20.973 1.00 30.47 85 MET A CA 1
ATOM 651 C C . MET A 1 85 ? 67.356 -5.055 -19.490 1.00 30.47 85 MET A C 1
ATOM 653 O O . MET A 1 85 ? 66.372 -4.469 -19.039 1.00 30.47 85 MET A O 1
ATOM 657 N N . ALA A 1 86 ? 68.181 -5.785 -18.746 1.00 41.84 86 ALA A N 1
ATOM 658 C CA . ALA A 1 86 ? 68.150 -5.877 -17.304 1.00 41.84 86 ALA A CA 1
ATOM 659 C C . ALA A 1 86 ? 68.327 -4.485 -16.676 1.00 41.84 86 ALA A C 1
ATOM 661 O O . ALA A 1 86 ? 69.357 -3.837 -16.837 1.00 41.84 86 ALA A O 1
ATOM 662 N N . GLY A 1 87 ? 67.320 -4.050 -15.924 1.00 33.75 87 GLY A N 1
ATOM 663 C CA . GLY A 1 87 ? 67.343 -2.826 -15.134 1.00 33.75 87 GLY A CA 1
ATOM 664 C C . GLY A 1 87 ? 66.359 -2.971 -13.986 1.00 33.75 87 GLY A C 1
ATOM 665 O O . GLY A 1 87 ? 65.192 -2.609 -14.096 1.00 33.75 87 GLY A O 1
ATOM 666 N N . GLY A 1 88 ? 66.807 -3.583 -12.891 1.00 36.31 88 GLY A N 1
ATOM 667 C CA . GLY A 1 88 ? 65.991 -3.769 -11.699 1.00 36.31 88 GLY A CA 1
ATOM 668 C C . GLY A 1 88 ? 65.700 -2.436 -11.014 1.00 36.31 88 GLY A C 1
ATOM 669 O O . GLY A 1 88 ? 66.503 -1.970 -10.212 1.00 36.31 88 GLY A O 1
ATOM 670 N N . CYS A 1 89 ? 64.523 -1.862 -11.257 1.00 27.97 89 CYS A N 1
ATOM 671 C CA . CYS A 1 89 ? 63.930 -0.895 -10.342 1.00 27.97 89 CYS A CA 1
ATOM 672 C C . CYS A 1 89 ? 63.044 -1.672 -9.359 1.00 27.97 89 CYS A C 1
ATOM 674 O O . CYS A 1 89 ? 61.933 -2.088 -9.687 1.00 27.97 89 CYS A O 1
ATOM 676 N N . LYS A 1 90 ? 63.553 -1.937 -8.148 1.00 33.78 90 LYS A N 1
ATOM 677 C CA . LYS A 1 90 ? 62.741 -2.488 -7.052 1.00 33.78 90 LYS A CA 1
ATOM 678 C C . LYS A 1 90 ? 61.749 -1.417 -6.594 1.00 33.78 90 LYS A C 1
ATOM 680 O O . LYS A 1 90 ? 62.005 -0.703 -5.628 1.00 33.78 90 LYS A O 1
ATOM 685 N N . VAL A 1 91 ? 60.599 -1.327 -7.255 1.00 38.47 91 VAL A N 1
ATOM 686 C CA . VAL A 1 91 ? 59.447 -0.615 -6.698 1.00 38.47 91 VAL A CA 1
ATOM 687 C C . VAL A 1 91 ? 58.914 -1.475 -5.556 1.00 38.47 91 VAL A C 1
ATOM 689 O O . VAL A 1 91 ? 58.285 -2.511 -5.770 1.00 38.47 91 VAL A O 1
ATOM 692 N N . ARG A 1 92 ? 59.215 -1.082 -4.313 1.00 41.12 92 ARG A N 1
ATOM 693 C CA . ARG A 1 92 ? 58.552 -1.635 -3.127 1.00 41.12 92 ARG A CA 1
ATOM 694 C C . ARG A 1 92 ? 57.074 -1.259 -3.209 1.00 41.12 92 ARG A C 1
ATOM 696 O O . ARG A 1 92 ? 56.691 -0.159 -2.821 1.00 41.12 92 ARG A O 1
ATOM 703 N N . PHE A 1 93 ? 56.247 -2.173 -3.706 1.00 42.12 93 PHE A N 1
ATOM 704 C CA . PHE A 1 93 ? 54.798 -2.066 -3.599 1.00 42.12 93 PHE A CA 1
ATOM 705 C C . PHE A 1 93 ? 54.423 -2.196 -2.118 1.00 42.12 93 PHE A C 1
ATOM 707 O O . PHE A 1 93 ? 54.341 -3.290 -1.562 1.00 42.12 93 PHE A O 1
ATOM 714 N N . SER A 1 94 ? 54.271 -1.056 -1.442 1.00 45.53 94 SER A N 1
ATOM 715 C CA . SER A 1 94 ? 53.654 -1.009 -0.121 1.00 45.53 94 SER A CA 1
ATOM 716 C C . SER A 1 94 ? 52.210 -1.482 -0.269 1.00 45.53 94 SER A C 1
ATOM 718 O O . SER A 1 94 ? 51.432 -0.902 -1.028 1.00 45.53 94 SER A O 1
ATOM 720 N N . ASN A 1 95 ? 51.859 -2.545 0.454 1.00 50.53 95 ASN A N 1
ATOM 721 C CA . ASN A 1 95 ? 50.576 -3.255 0.424 1.00 50.53 95 ASN A CA 1
ATOM 722 C C . ASN A 1 95 ? 49.385 -2.427 0.966 1.00 50.53 95 ASN A C 1
ATOM 724 O O . ASN A 1 95 ? 48.458 -2.972 1.555 1.00 50.53 95 ASN A O 1
ATOM 728 N N . ARG A 1 96 ? 49.428 -1.095 0.845 1.00 48.91 96 ARG A N 1
ATOM 729 C CA . ARG A 1 96 ? 48.404 -0.167 1.349 1.00 48.91 96 ARG A CA 1
ATOM 730 C C . ARG A 1 96 ? 47.673 0.614 0.263 1.00 48.91 96 ARG A C 1
ATOM 732 O O . ARG A 1 96 ? 46.675 1.252 0.568 1.00 48.91 96 ARG A O 1
ATOM 739 N N . ILE A 1 97 ? 48.117 0.542 -0.992 1.00 52.84 97 ILE A N 1
ATOM 740 C CA . ILE A 1 97 ? 47.495 1.308 -2.085 1.00 52.84 97 ILE A CA 1
ATOM 741 C C . ILE A 1 97 ? 46.385 0.503 -2.791 1.00 52.84 97 ILE A C 1
ATOM 743 O O . ILE A 1 97 ? 45.434 1.085 -3.301 1.00 52.84 97 ILE A O 1
ATOM 747 N N . PHE A 1 98 ? 46.412 -0.834 -2.728 1.00 46.16 98 PHE A N 1
ATOM 748 C CA . PHE A 1 98 ? 45.392 -1.674 -3.376 1.00 46.16 98 PHE A CA 1
ATOM 749 C C . PHE A 1 98 ? 44.055 -1.766 -2.619 1.00 46.16 98 PHE A C 1
ATOM 751 O O . PHE A 1 98 ? 43.050 -2.140 -3.212 1.00 46.16 98 PHE A O 1
ATOM 758 N N . SER A 1 99 ? 44.003 -1.390 -1.336 1.00 48.25 99 SER A N 1
ATOM 759 C CA . SER A 1 99 ? 42.746 -1.383 -0.567 1.00 48.25 99 SER A CA 1
ATOM 760 C C . SER A 1 99 ? 41.894 -0.133 -0.784 1.00 48.25 99 SER A C 1
ATOM 762 O O . SER A 1 99 ? 40.707 -0.158 -0.482 1.00 48.25 99 SER A O 1
ATOM 764 N N . VAL A 1 100 ? 42.467 0.952 -1.315 1.00 50.06 100 VAL A N 1
ATOM 765 C CA . VAL A 1 100 ? 41.735 2.217 -1.491 1.00 50.06 100 VAL A CA 1
ATOM 766 C C . VAL A 1 100 ? 40.992 2.258 -2.831 1.00 50.06 100 VAL A C 1
ATOM 768 O O . VAL A 1 100 ? 39.921 2.851 -2.918 1.00 50.06 100 VAL A O 1
ATOM 771 N N . LEU A 1 101 ? 41.483 1.562 -3.864 1.00 46.47 101 LEU A N 1
ATOM 772 C CA . LEU A 1 101 ? 40.869 1.610 -5.196 1.00 46.47 101 LEU A CA 1
ATOM 773 C C . LEU A 1 101 ? 39.613 0.724 -5.331 1.00 46.47 101 LE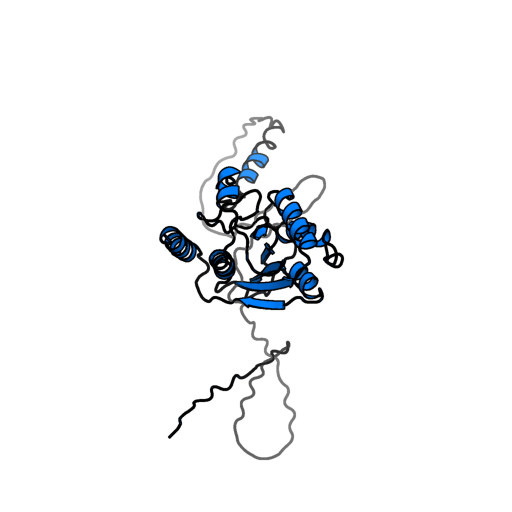U A C 1
ATOM 775 O O . LEU A 1 101 ? 38.729 1.033 -6.124 1.00 46.47 101 LEU A O 1
ATOM 779 N N . THR A 1 102 ? 39.477 -0.328 -4.517 1.00 49.09 102 THR A N 1
ATOM 780 C CA . THR A 1 102 ? 38.293 -1.210 -4.531 1.00 49.09 102 THR A CA 1
ATOM 781 C C . THR A 1 102 ? 37.061 -0.559 -3.889 1.00 49.09 102 THR A C 1
ATOM 783 O O . THR A 1 102 ? 35.936 -0.914 -4.225 1.00 49.09 102 THR A O 1
ATOM 786 N N . VAL A 1 103 ? 37.244 0.432 -3.008 1.00 50.72 103 VAL A N 1
ATOM 787 C CA . VAL A 1 103 ? 36.129 1.132 -2.339 1.00 50.72 103 VAL A CA 1
ATOM 788 C C . VAL A 1 103 ? 35.474 2.176 -3.253 1.00 50.72 103 VAL A C 1
ATOM 790 O O . VAL A 1 103 ? 34.284 2.441 -3.120 1.00 50.72 103 VAL A O 1
ATOM 793 N N . VAL A 1 104 ? 36.196 2.721 -4.237 1.00 52.06 104 VAL A N 1
ATOM 794 C CA . VAL A 1 104 ? 35.664 3.788 -5.109 1.00 52.06 104 VAL A CA 1
ATOM 795 C C . VAL A 1 104 ? 34.763 3.243 -6.229 1.00 52.06 104 VAL A C 1
ATOM 797 O O . VAL A 1 104 ? 33.888 3.954 -6.710 1.00 52.06 104 VAL A O 1
ATOM 800 N N . ILE A 1 105 ? 34.893 1.966 -6.606 1.00 52.25 105 ILE A N 1
ATOM 801 C CA . ILE A 1 105 ? 34.102 1.383 -7.709 1.00 52.25 105 ILE A CA 1
ATOM 802 C C . ILE A 1 105 ? 32.706 0.907 -7.248 1.00 52.25 105 ILE A C 1
ATOM 804 O O . ILE A 1 105 ? 31.806 0.770 -8.073 1.00 52.25 105 ILE A O 1
ATOM 808 N N . LEU A 1 106 ? 32.453 0.748 -5.940 1.00 44.97 106 LEU A N 1
ATOM 809 C CA . LEU A 1 106 ? 31.114 0.389 -5.437 1.00 44.97 106 LEU A CA 1
ATOM 810 C C . LEU A 1 106 ? 30.143 1.577 -5.301 1.00 44.97 106 LEU A C 1
ATOM 812 O O . LEU A 1 106 ? 28.955 1.355 -5.081 1.00 44.97 106 LEU A O 1
ATOM 816 N N . ALA A 1 107 ? 30.595 2.822 -5.477 1.00 48.03 107 ALA A N 1
ATOM 817 C CA . ALA A 1 107 ? 29.725 4.001 -5.388 1.00 48.03 107 ALA A CA 1
ATOM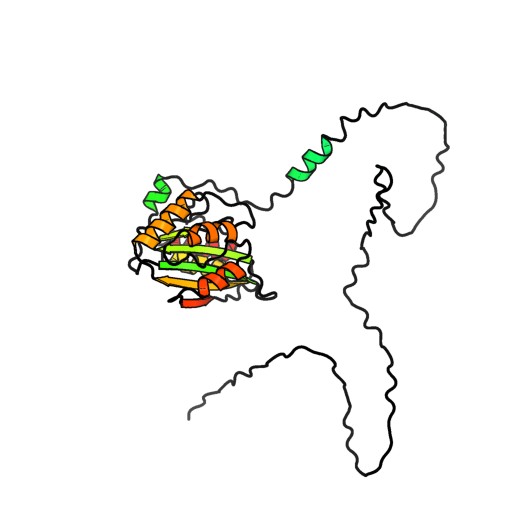 818 C C . ALA A 1 107 ? 28.844 4.229 -6.640 1.00 48.03 107 ALA A C 1
ATOM 820 O O . ALA A 1 107 ? 28.049 5.161 -6.668 1.00 48.03 107 ALA A O 1
ATOM 821 N N . GLY A 1 108 ? 28.978 3.395 -7.679 1.00 45.88 108 GLY A N 1
ATOM 822 C CA . GLY A 1 108 ? 28.318 3.591 -8.977 1.00 45.88 108 GLY A CA 1
ATOM 823 C C . GLY A 1 108 ? 27.045 2.777 -9.231 1.00 45.88 108 GLY A C 1
ATOM 824 O O . GLY A 1 108 ? 26.503 2.860 -10.327 1.00 45.88 108 GLY A O 1
ATOM 825 N N . CYS A 1 109 ? 26.556 1.985 -8.271 1.00 44.59 109 CYS A N 1
ATOM 826 C CA . CYS A 1 109 ? 25.329 1.191 -8.437 1.00 44.59 109 CYS A CA 1
ATOM 827 C C . CYS A 1 109 ? 24.189 1.726 -7.553 1.00 44.59 109 CYS A C 1
ATOM 829 O O . CYS A 1 109 ? 23.628 1.014 -6.729 1.00 44.59 109 CYS A O 1
ATOM 831 N N . GLY A 1 110 ? 23.876 3.013 -7.703 1.00 44.56 110 GLY A N 1
ATOM 832 C CA . GLY A 1 110 ? 22.633 3.621 -7.228 1.00 44.56 110 GLY A CA 1
ATOM 833 C C . GLY A 1 110 ? 21.770 3.950 -8.438 1.00 44.56 110 GLY A C 1
ATOM 834 O O . GLY A 1 110 ? 21.833 5.056 -8.963 1.00 44.56 110 GLY A O 1
ATOM 835 N N . ALA A 1 111 ? 21.047 2.962 -8.961 1.00 40.97 111 ALA A N 1
ATOM 836 C CA . ALA A 1 111 ? 20.122 3.188 -10.062 1.00 40.97 111 ALA A CA 1
ATOM 837 C C . ALA A 1 111 ? 18.919 4.007 -9.559 1.00 40.97 111 ALA A C 1
ATOM 839 O O . ALA A 1 111 ? 18.077 3.483 -8.839 1.00 40.97 111 ALA A O 1
ATOM 840 N N . GLY A 1 112 ? 18.855 5.281 -9.957 1.00 40.56 112 GLY A N 1
ATOM 841 C CA . GLY A 1 112 ? 17.605 6.013 -10.177 1.00 40.56 112 GLY A CA 1
ATOM 842 C C . GLY A 1 112 ? 16.692 6.242 -8.972 1.00 40.56 112 GLY A C 1
ATOM 843 O O . GLY A 1 112 ? 15.477 6.143 -9.118 1.00 40.56 112 GLY A O 1
ATOM 844 N N . ASN A 1 113 ? 17.226 6.568 -7.798 1.00 48.12 113 ASN A N 1
ATOM 845 C CA . ASN A 1 113 ? 16.422 7.227 -6.774 1.00 48.12 113 ASN A CA 1
ATOM 846 C C . ASN A 1 113 ? 16.199 8.680 -7.205 1.00 48.12 113 ASN A C 1
ATOM 848 O O . ASN A 1 113 ? 17.066 9.533 -7.026 1.00 48.12 113 ASN A O 1
ATOM 852 N N . ASP A 1 114 ? 15.043 8.936 -7.814 1.00 50.00 114 ASP A N 1
ATOM 853 C CA . ASP A 1 114 ? 14.524 10.280 -8.043 1.00 50.00 114 ASP A CA 1
ATOM 854 C C . ASP A 1 114 ? 14.467 10.985 -6.674 1.00 50.00 114 ASP A C 1
ATOM 856 O O . ASP A 1 114 ? 13.628 10.686 -5.823 1.00 50.00 114 ASP A O 1
ATOM 860 N N . MET A 1 115 ? 15.477 11.812 -6.391 1.00 55.09 115 MET A N 1
ATOM 861 C CA . MET A 1 115 ? 15.823 12.286 -5.046 1.00 55.09 115 MET A CA 1
ATOM 862 C C . MET A 1 115 ? 14.955 13.489 -4.654 1.00 55.09 115 MET A C 1
ATOM 864 O O . MET A 1 115 ? 15.466 14.543 -4.267 1.00 55.09 115 MET A O 1
ATOM 868 N N . ARG A 1 116 ? 13.631 13.373 -4.807 1.00 65.31 116 ARG A N 1
ATOM 869 C CA . ARG A 1 116 ? 12.711 14.384 -4.281 1.00 65.31 116 ARG A CA 1
ATOM 870 C C . ARG A 1 116 ? 12.729 14.314 -2.751 1.00 65.31 116 ARG A C 1
ATOM 872 O O . ARG A 1 116 ? 12.628 13.219 -2.200 1.00 65.31 116 ARG A O 1
ATOM 879 N N . PRO A 1 117 ? 12.880 15.454 -2.060 1.00 79.81 117 PRO A N 1
ATOM 880 C CA . PRO A 1 117 ? 12.833 15.474 -0.607 1.00 79.81 117 PRO A CA 1
ATOM 881 C C . PRO A 1 117 ? 11.432 15.102 -0.117 1.00 79.81 117 PRO A C 1
ATOM 883 O O . PRO A 1 117 ? 10.437 15.428 -0.770 1.00 79.81 117 PRO A O 1
ATOM 886 N N . ASP A 1 118 ? 11.368 14.475 1.058 1.00 89.25 118 ASP A N 1
ATOM 887 C CA . ASP A 1 118 ? 10.110 14.258 1.773 1.00 89.25 118 ASP A CA 1
ATOM 888 C C . ASP A 1 118 ? 9.345 15.586 1.920 1.00 89.25 118 ASP A C 1
ATOM 890 O O . ASP A 1 118 ? 9.918 16.634 2.243 1.00 89.25 118 ASP A O 1
ATOM 894 N N . ALA A 1 119 ? 8.028 15.536 1.726 1.00 90.38 119 ALA A N 1
ATOM 895 C CA . ALA A 1 119 ? 7.129 16.664 1.924 1.00 90.38 119 ALA A CA 1
ATOM 896 C C . ALA A 1 119 ? 7.201 17.177 3.370 1.00 90.38 119 ALA A C 1
ATOM 898 O O . ALA A 1 119 ? 7.469 16.409 4.296 1.00 90.38 119 ALA A O 1
ATOM 899 N N . SER A 1 120 ? 6.952 18.475 3.587 1.00 92.12 120 SER A N 1
ATOM 900 C CA . SER A 1 120 ? 6.899 19.066 4.933 1.00 92.12 120 SER A CA 1
ATOM 901 C C . SER A 1 120 ? 5.648 18.610 5.704 1.00 92.12 120 SER A C 1
ATOM 903 O O . SER A 1 120 ? 4.707 18.066 5.126 1.00 92.12 120 SER A O 1
ATOM 905 N N . ALA A 1 121 ? 5.626 18.811 7.028 1.00 91.31 121 ALA A N 1
ATOM 906 C CA . ALA A 1 121 ? 4.464 18.416 7.832 1.00 91.31 121 ALA A CA 1
ATOM 907 C C . ALA A 1 121 ? 3.219 19.241 7.463 1.00 91.31 121 ALA A C 1
ATOM 909 O O . ALA A 1 121 ? 2.109 18.716 7.441 1.00 91.31 121 ALA A O 1
ATOM 910 N N . GLU A 1 122 ? 3.423 20.510 7.114 1.00 92.12 122 GLU A N 1
ATOM 911 C CA . GLU A 1 122 ? 2.386 21.445 6.684 1.00 92.12 122 GLU A CA 1
ATOM 912 C C . GLU A 1 122 ? 1.755 20.995 5.361 1.00 92.12 122 GLU A C 1
ATOM 914 O O . GLU A 1 122 ? 0.532 20.965 5.255 1.00 92.12 122 GLU A O 1
ATOM 919 N N . VAL A 1 123 ? 2.577 20.574 4.387 1.00 91.81 123 VAL A N 1
ATOM 920 C CA . VAL A 1 123 ? 2.107 20.048 3.091 1.00 91.81 123 VAL A CA 1
ATOM 921 C C . VAL A 1 123 ? 1.321 18.746 3.270 1.00 91.81 123 VAL A C 1
ATOM 923 O O . VAL A 1 123 ? 0.279 18.557 2.650 1.00 91.81 123 VAL A O 1
ATOM 926 N N . ILE A 1 124 ? 1.789 17.846 4.138 1.00 92.50 124 ILE A N 1
ATOM 927 C CA . ILE A 1 124 ? 1.072 16.599 4.441 1.00 92.50 124 ILE A CA 1
ATOM 928 C C . ILE A 1 124 ? -0.279 16.898 5.098 1.00 92.50 124 ILE A C 1
ATOM 930 O O . ILE A 1 124 ? -1.294 16.314 4.724 1.00 92.50 124 ILE A O 1
ATOM 934 N N . SER A 1 125 ? -0.305 17.822 6.062 1.00 90.25 125 SER A N 1
ATOM 935 C CA . SER A 1 125 ? -1.535 18.190 6.763 1.00 90.25 125 SER A CA 1
ATOM 936 C C . SER A 1 125 ? -2.567 18.808 5.820 1.00 90.25 125 SER A C 1
ATOM 938 O O . SER A 1 125 ? -3.749 18.477 5.927 1.00 90.25 125 SER A O 1
ATOM 940 N N . SER A 1 126 ? -2.148 19.690 4.907 1.00 90.81 126 SER A N 1
ATOM 941 C CA . SER A 1 126 ? -3.059 20.343 3.958 1.00 90.81 126 SER A CA 1
ATOM 942 C C . SER A 1 126 ? -3.592 19.390 2.890 1.00 90.81 126 SER A C 1
ATOM 944 O O . SER A 1 126 ? -4.706 19.584 2.413 1.00 90.81 126 SER A O 1
ATOM 946 N N . ALA A 1 127 ? -2.834 18.346 2.549 1.00 91.75 127 ALA A N 1
ATOM 947 C CA . ALA A 1 127 ? -3.249 17.325 1.595 1.00 91.75 127 ALA A CA 1
ATOM 948 C C . ALA A 1 127 ? -4.056 16.181 2.223 1.00 91.75 127 ALA A C 1
ATOM 950 O O . ALA A 1 127 ? -4.491 15.292 1.497 1.00 91.75 127 ALA A O 1
ATOM 951 N N . SER A 1 128 ? -4.244 16.151 3.549 1.00 92.50 128 SER A N 1
ATOM 952 C CA . SER A 1 128 ? -4.943 15.046 4.212 1.00 92.50 128 SER A CA 1
ATOM 953 C C . SER A 1 128 ? -6.338 14.825 3.613 1.00 92.50 128 SER A C 1
ATOM 955 O O . SER A 1 128 ? -7.172 15.724 3.545 1.00 92.50 128 SER A O 1
ATOM 957 N N . TYR A 1 129 ? -6.590 13.599 3.155 1.00 96.25 129 TYR A N 1
ATOM 958 C CA . TYR A 1 129 ? -7.860 13.220 2.550 1.00 96.25 129 TYR A CA 1
ATOM 959 C C . TYR A 1 129 ? -8.524 12.148 3.402 1.00 96.25 129 TYR A C 1
ATOM 961 O O . TYR A 1 129 ? -7.947 11.085 3.643 1.00 96.25 129 TYR A O 1
ATOM 969 N N . ARG A 1 130 ? -9.753 12.419 3.840 1.00 97.25 130 ARG A N 1
ATOM 970 C CA . ARG A 1 130 ? -10.621 11.439 4.490 1.00 97.25 130 ARG A CA 1
ATOM 971 C C . ARG A 1 130 ? -11.600 10.906 3.457 1.00 97.25 130 ARG A C 1
ATOM 973 O O . ARG A 1 130 ? -12.270 11.679 2.783 1.00 97.25 130 ARG A O 1
ATOM 980 N N . HIS A 1 131 ? -11.678 9.588 3.342 1.00 96.94 131 HIS A N 1
ATOM 981 C CA . HIS A 1 131 ? -12.631 8.954 2.447 1.00 96.94 131 HIS A CA 1
ATOM 982 C C . HIS A 1 131 ? -13.919 8.570 3.177 1.00 96.94 131 HIS A C 1
ATOM 984 O O . HIS A 1 131 ? -13.870 8.145 4.330 1.00 96.94 131 HIS A O 1
ATOM 990 N N . ASP A 1 132 ? -15.050 8.646 2.475 1.00 94.06 132 ASP A N 1
ATOM 991 C CA . ASP A 1 132 ? -16.385 8.406 3.047 1.00 94.06 132 ASP A CA 1
ATOM 992 C C . ASP A 1 132 ? -16.785 6.917 3.117 1.00 94.06 132 ASP A C 1
ATOM 994 O O . ASP A 1 132 ? -17.805 6.562 3.703 1.00 94.06 132 ASP A O 1
ATOM 998 N N . GLY A 1 133 ? -15.994 6.034 2.504 1.00 93.50 133 GLY A N 1
ATOM 999 C CA . GLY A 1 133 ? -16.179 4.580 2.533 1.00 93.50 133 GLY A CA 1
ATOM 1000 C C . GLY A 1 133 ? -15.701 3.908 3.832 1.00 93.50 133 GLY A C 1
ATOM 1001 O O . GLY A 1 133 ? -15.060 4.550 4.667 1.00 93.50 133 GLY A O 1
ATOM 1002 N N . PRO A 1 134 ? -15.973 2.599 4.002 1.00 97.00 134 PRO A N 1
ATOM 1003 C CA . PRO A 1 134 ? -15.604 1.855 5.206 1.00 97.00 134 PRO A CA 1
ATOM 1004 C C . PRO A 1 134 ? -14.088 1.825 5.426 1.00 97.00 134 PRO A C 1
ATOM 1006 O O . PRO A 1 134 ? -13.303 1.936 4.481 1.00 97.00 134 PRO A O 1
ATOM 1009 N N . ALA A 1 135 ? -13.674 1.632 6.680 1.00 98.56 135 ALA A N 1
ATOM 1010 C CA . ALA A 1 135 ? -12.276 1.376 6.995 1.00 98.56 135 ALA A CA 1
ATOM 1011 C C . ALA A 1 135 ? -11.813 0.097 6.281 1.00 98.56 135 ALA A C 1
ATOM 1013 O O . ALA A 1 135 ? -12.476 -0.937 6.350 1.00 98.56 135 ALA A O 1
ATOM 1014 N N . ALA A 1 136 ? -10.703 0.180 5.555 1.00 98.81 136 ALA A N 1
ATOM 1015 C CA . ALA A 1 136 ? -10.288 -0.879 4.641 1.00 98.81 136 ALA A CA 1
ATOM 1016 C C . ALA A 1 136 ? -8.776 -0.884 4.421 1.00 98.81 136 ALA A C 1
ATOM 1018 O O . ALA A 1 136 ? -8.109 0.149 4.536 1.00 98.81 136 ALA A O 1
ATOM 1019 N N . LEU A 1 137 ? -8.254 -2.055 4.062 1.00 98.88 137 LEU A N 1
ATOM 1020 C CA . LEU A 1 137 ? -6.887 -2.240 3.585 1.00 98.88 137 LEU A CA 1
ATOM 1021 C C . LEU A 1 137 ? -6.925 -2.799 2.165 1.00 98.88 137 LEU A C 1
ATOM 1023 O O . LEU A 1 137 ? -7.582 -3.812 1.919 1.00 98.88 137 LEU A O 1
ATOM 1027 N N . THR A 1 138 ? -6.181 -2.177 1.255 1.00 98.88 138 THR A N 1
ATOM 1028 C CA . THR A 1 138 ? -6.090 -2.603 -0.146 1.00 98.88 138 THR A CA 1
ATOM 1029 C C . THR A 1 138 ? -4.636 -2.889 -0.496 1.00 98.88 138 THR A C 1
ATOM 1031 O O . THR A 1 138 ? -3.830 -1.970 -0.618 1.00 98.88 138 THR A O 1
ATOM 1034 N N . LEU A 1 139 ? -4.281 -4.164 -0.644 1.00 98.81 139 LEU A N 1
ATOM 1035 C CA . LEU A 1 139 ? -2.965 -4.596 -1.102 1.00 98.81 139 LEU A CA 1
ATOM 1036 C C . LEU A 1 139 ? -2.904 -4.523 -2.632 1.00 98.81 139 LEU A C 1
ATOM 1038 O O . LEU A 1 139 ? -3.673 -5.192 -3.325 1.00 98.81 139 LEU A O 1
ATOM 1042 N N . TYR A 1 140 ? -1.940 -3.771 -3.150 1.00 98.56 140 TYR A N 1
ATOM 1043 C CA . TYR A 1 140 ? -1.563 -3.792 -4.557 1.00 98.56 140 TYR A CA 1
ATOM 1044 C C . TYR A 1 140 ? -0.372 -4.720 -4.743 1.00 98.56 140 TYR A C 1
ATOM 1046 O O . TYR A 1 140 ? 0.603 -4.665 -3.993 1.00 98.56 140 TYR A O 1
ATOM 1054 N N . THR A 1 141 ? -0.439 -5.592 -5.745 1.00 98.38 141 THR A N 1
ATOM 1055 C CA . THR A 1 141 ? 0.691 -6.437 -6.142 1.00 98.38 141 THR A CA 1
ATOM 1056 C C . THR A 1 141 ? 0.884 -6.372 -7.645 1.00 98.38 141 THR A C 1
ATOM 1058 O O . THR A 1 141 ? -0.001 -6.750 -8.411 1.00 98.38 141 THR A O 1
ATOM 1061 N N . MET A 1 142 ? 2.065 -5.939 -8.067 1.00 97.19 142 MET A N 1
ATOM 1062 C CA . MET A 1 142 ? 2.422 -5.813 -9.475 1.00 97.19 142 MET A CA 1
ATOM 1063 C C . MET A 1 142 ? 2.990 -7.152 -9.935 1.00 97.19 142 MET A C 1
ATOM 1065 O O . MET A 1 142 ? 4.000 -7.629 -9.406 1.00 97.19 142 MET A O 1
ATOM 1069 N N . ILE A 1 143 ? 2.326 -7.784 -10.898 1.00 97.62 143 ILE A N 1
ATOM 1070 C CA . ILE A 1 143 ? 2.660 -9.113 -11.406 1.00 97.62 143 ILE A CA 1
ATOM 1071 C C . ILE A 1 143 ? 3.130 -8.994 -12.849 1.00 97.62 143 ILE A C 1
ATOM 1073 O O . ILE A 1 143 ? 2.422 -8.476 -13.706 1.00 97.62 143 ILE A O 1
ATOM 1077 N N . ASN A 1 144 ? 4.319 -9.520 -13.128 1.00 95.94 144 ASN A N 1
ATOM 1078 C CA . ASN A 1 144 ? 4.868 -9.548 -14.476 1.00 95.94 144 ASN A CA 1
ATOM 1079 C C . ASN A 1 144 ? 3.997 -10.422 -15.392 1.00 95.94 144 ASN A C 1
ATOM 1081 O O . ASN A 1 144 ? 3.785 -11.602 -15.100 1.00 95.94 144 ASN A O 1
ATOM 1085 N N . ASN A 1 145 ? 3.542 -9.874 -16.518 1.00 94.06 145 ASN A N 1
ATOM 1086 C CA . ASN A 1 145 ? 2.649 -10.556 -17.459 1.00 94.06 145 ASN A CA 1
ATOM 1087 C C . ASN A 1 145 ? 3.306 -11.768 -18.140 1.00 94.06 145 ASN A C 1
ATOM 1089 O O . ASN A 1 145 ? 2.612 -12.724 -18.479 1.00 94.06 145 ASN A O 1
ATOM 1093 N N . ARG A 1 146 ? 4.639 -11.770 -18.301 1.00 94.06 146 ARG A N 1
ATOM 1094 C CA . ARG A 1 146 ? 5.378 -12.869 -18.949 1.00 94.06 146 ARG A CA 1
ATOM 1095 C C . ARG A 1 146 ? 5.732 -13.993 -17.980 1.00 94.06 146 ARG A C 1
ATOM 1097 O O . ARG A 1 146 ? 5.477 -15.157 -18.265 1.00 94.06 146 ARG A O 1
ATOM 1104 N N . SER A 1 147 ? 6.356 -13.662 -16.849 1.00 96.44 147 SER A N 1
ATOM 1105 C CA . SER A 1 147 ? 6.869 -14.663 -15.898 1.00 96.44 147 SER A CA 1
ATOM 1106 C C . SER A 1 147 ? 5.873 -15.028 -14.797 1.00 96.44 147 SER A C 1
ATOM 1108 O O . SER A 1 147 ? 6.044 -16.035 -14.109 1.00 96.44 147 SER A O 1
ATOM 1110 N N . GLY A 1 148 ? 4.853 -14.195 -14.575 1.00 96.06 148 GLY A N 1
ATOM 1111 C CA . GLY A 1 148 ? 3.943 -14.309 -13.441 1.00 96.06 148 GLY A CA 1
ATOM 1112 C C . GLY A 1 148 ? 4.611 -14.052 -12.086 1.00 96.06 148 GLY A C 1
ATOM 1113 O O . GLY A 1 148 ? 4.025 -14.410 -11.061 1.00 96.06 148 GLY A O 1
ATOM 1114 N N . ALA A 1 149 ? 5.834 -13.512 -12.048 1.00 96.25 149 ALA A N 1
ATOM 1115 C CA . ALA A 1 149 ? 6.526 -13.143 -10.814 1.00 96.25 149 ALA A CA 1
ATOM 1116 C C . ALA A 1 149 ? 5.967 -11.835 -10.234 1.00 96.25 149 ALA A C 1
ATOM 1118 O O . ALA A 1 149 ? 5.517 -10.968 -10.978 1.00 96.25 149 ALA A O 1
ATOM 1119 N N . GLY A 1 150 ? 6.005 -11.690 -8.907 1.00 96.38 150 GLY A N 1
ATOM 1120 C CA . GLY A 1 150 ? 5.653 -10.430 -8.250 1.00 96.38 150 GLY A CA 1
ATOM 1121 C C . GLY A 1 150 ? 6.849 -9.489 -8.225 1.00 96.38 150 GLY A C 1
ATOM 1122 O O . GLY A 1 150 ? 7.903 -9.885 -7.732 1.00 96.38 150 GLY A O 1
ATOM 1123 N N . ALA A 1 151 ? 6.678 -8.283 -8.758 1.00 94.38 151 ALA A N 1
ATOM 1124 C CA . ALA A 1 151 ? 7.732 -7.277 -8.869 1.00 94.38 151 ALA A CA 1
ATOM 1125 C C . ALA A 1 151 ? 7.674 -6.223 -7.763 1.00 94.38 151 ALA A C 1
ATOM 1127 O O . ALA A 1 151 ? 8.718 -5.743 -7.337 1.00 94.38 151 ALA A O 1
ATOM 1128 N N . HIS A 1 152 ? 6.476 -5.890 -7.279 1.00 96.62 152 HIS A N 1
ATOM 1129 C CA . HIS A 1 152 ? 6.298 -4.861 -6.259 1.00 96.62 152 HIS A CA 1
ATOM 1130 C C . HIS A 1 152 ? 5.033 -5.084 -5.428 1.00 96.62 152 HIS A C 1
ATOM 1132 O O . HIS A 1 152 ? 4.111 -5.770 -5.883 1.00 96.62 152 HIS A O 1
ATOM 1138 N N . SER A 1 153 ? 4.998 -4.520 -4.219 1.00 97.06 153 SER A N 1
ATOM 1139 C CA . SER A 1 153 ? 3.811 -4.502 -3.362 1.00 97.06 153 SER A CA 1
ATOM 1140 C C . SER A 1 153 ? 3.708 -3.210 -2.565 1.00 97.06 153 SER A C 1
ATOM 1142 O O . SER A 1 153 ? 4.700 -2.780 -1.980 1.00 97.06 153 SER A O 1
ATOM 1144 N N . SER A 1 154 ? 2.490 -2.698 -2.439 1.00 98.00 154 SER A N 1
ATOM 1145 C CA . SER A 1 154 ? 2.138 -1.559 -1.590 1.00 98.00 154 SER A CA 1
ATOM 1146 C C . SER A 1 154 ? 0.764 -1.779 -0.961 1.00 98.00 154 SER A C 1
ATOM 1148 O O . SER A 1 154 ? 0.009 -2.654 -1.393 1.00 98.00 154 SER A O 1
ATOM 1150 N N . VAL A 1 155 ? 0.431 -1.027 0.089 1.00 98.62 155 VAL A N 1
ATOM 1151 C CA . VAL A 1 155 ? -0.881 -1.124 0.745 1.00 98.62 155 VAL A CA 1
ATOM 1152 C C . VAL A 1 155 ? -1.513 0.251 0.911 1.00 98.62 155 VAL A C 1
ATOM 1154 O O . VAL A 1 155 ? -0.932 1.145 1.522 1.00 98.62 155 VAL A O 1
ATOM 1157 N N . MET A 1 156 ? -2.724 0.418 0.384 1.00 98.69 156 MET A N 1
ATOM 1158 C CA . MET A 1 156 ? -3.577 1.549 0.727 1.00 98.69 156 MET A CA 1
ATOM 1159 C C . MET A 1 156 ? -4.284 1.273 2.042 1.00 98.69 156 MET A C 1
ATOM 1161 O O . MET A 1 156 ? -4.846 0.196 2.247 1.00 98.69 156 MET A O 1
ATOM 1165 N N . ILE A 1 157 ? -4.266 2.266 2.917 1.00 98.88 157 ILE A N 1
ATOM 1166 C CA . ILE A 1 157 ? -4.882 2.217 4.235 1.00 98.88 157 ILE A CA 1
ATOM 1167 C C . ILE A 1 157 ? -5.964 3.283 4.257 1.00 98.88 157 ILE A C 1
ATOM 1169 O O . ILE A 1 157 ? -5.671 4.468 4.093 1.00 98.88 157 ILE A O 1
ATOM 1173 N N . ASN A 1 158 ? -7.212 2.862 4.446 1.00 98.56 158 ASN A N 1
ATOM 1174 C CA . ASN A 1 158 ? -8.344 3.756 4.627 1.00 98.56 158 ASN A CA 1
ATOM 1175 C C . ASN A 1 158 ? -8.715 3.831 6.113 1.00 98.56 158 ASN A C 1
ATOM 1177 O O . ASN A 1 158 ? -9.483 2.998 6.591 1.00 98.56 158 ASN A O 1
ATOM 1181 N N . GLY A 1 159 ? -8.143 4.800 6.831 1.00 97.81 159 GLY A N 1
ATOM 1182 C CA . GLY A 1 159 ? -8.443 5.085 8.238 1.00 97.81 159 GLY A CA 1
ATOM 1183 C C . GLY A 1 159 ? -9.040 6.484 8.421 1.00 97.81 159 GLY A C 1
ATOM 1184 O O . GLY A 1 159 ? -9.891 6.927 7.651 1.00 97.81 159 GLY A O 1
ATOM 1185 N N . SER A 1 160 ? -8.554 7.208 9.423 1.00 97.31 160 SER A N 1
ATOM 1186 C CA . SER A 1 160 ? -8.839 8.615 9.717 1.00 97.31 160 SER A CA 1
ATOM 1187 C C . SER A 1 160 ? -8.419 9.534 8.571 1.00 97.31 160 SER A C 1
ATOM 1189 O O . SER A 1 160 ? -9.031 10.577 8.346 1.00 97.31 160 SER A O 1
ATOM 1191 N N . GLN A 1 161 ? -7.425 9.094 7.807 1.00 97.69 161 GLN A N 1
ATOM 1192 C CA . GLN A 1 161 ? -7.054 9.589 6.492 1.00 97.69 161 GLN A CA 1
ATOM 1193 C C . GLN A 1 161 ? -6.705 8.401 5.595 1.00 97.69 161 GLN A C 1
ATOM 1195 O O . GLN A 1 161 ? -6.389 7.307 6.077 1.00 97.69 161 GLN A O 1
ATOM 1200 N N . ARG A 1 162 ? -6.744 8.625 4.284 1.00 98.25 162 ARG A N 1
ATOM 1201 C CA . ARG A 1 162 ? -6.353 7.631 3.295 1.00 98.25 162 ARG A CA 1
ATOM 1202 C C . ARG A 1 162 ? -4.939 7.889 2.797 1.00 98.25 162 ARG A C 1
ATOM 1204 O O . ARG A 1 162 ? -4.646 8.959 2.260 1.00 98.25 162 ARG A O 1
ATOM 1211 N N . VAL A 1 163 ? -4.093 6.877 2.948 1.00 98.00 163 VAL A N 1
ATOM 1212 C CA . VAL A 1 163 ? -2.689 6.895 2.521 1.00 98.00 163 VAL A CA 1
ATOM 1213 C C . VAL A 1 163 ? -2.351 5.633 1.740 1.00 98.00 163 VAL A C 1
ATOM 1215 O O . VAL A 1 163 ? -3.036 4.618 1.876 1.00 98.00 163 VAL A O 1
ATOM 1218 N N . ILE A 1 164 ? -1.275 5.673 0.960 1.00 98.00 164 ILE A N 1
ATOM 1219 C CA . ILE A 1 164 ? -0.639 4.471 0.412 1.00 98.00 164 ILE A CA 1
ATOM 1220 C C . ILE A 1 164 ? 0.736 4.347 1.054 1.00 98.00 164 ILE A C 1
ATOM 1222 O O . ILE A 1 164 ? 1.555 5.251 0.945 1.00 98.00 164 ILE A O 1
ATOM 1226 N N . PHE A 1 165 ? 0.986 3.224 1.719 1.00 98.00 165 PHE A N 1
ATOM 1227 C CA . PHE A 1 165 ? 2.325 2.838 2.135 1.00 98.00 165 PHE A CA 1
ATOM 1228 C C . PHE A 1 165 ? 2.984 2.053 1.002 1.00 98.00 165 PHE A C 1
ATOM 1230 O O . PHE A 1 165 ? 2.574 0.926 0.697 1.00 98.00 165 PHE A O 1
ATOM 1237 N N . ASP A 1 166 ? 3.983 2.671 0.379 1.00 96.38 166 ASP A N 1
ATOM 1238 C CA . ASP A 1 166 ? 4.668 2.205 -0.822 1.00 96.38 166 ASP A CA 1
ATOM 1239 C C . ASP A 1 166 ? 6.186 2.030 -0.598 1.00 96.38 166 ASP A C 1
ATOM 1241 O O . ASP A 1 166 ? 7.001 2.765 -1.165 1.00 96.38 166 ASP A O 1
ATOM 1245 N N . PRO A 1 167 ? 6.591 1.081 0.268 1.00 94.81 167 PRO A N 1
ATOM 1246 C CA . PRO A 1 167 ? 7.983 0.909 0.665 1.00 94.81 167 PRO A CA 1
ATOM 1247 C C . PRO A 1 167 ? 8.880 0.602 -0.530 1.00 94.81 167 PRO A C 1
ATOM 1249 O O . PRO A 1 167 ? 8.635 -0.366 -1.252 1.00 94.81 167 PRO A O 1
ATOM 1252 N N . ALA A 1 168 ? 9.951 1.376 -0.701 1.00 86.88 168 ALA A N 1
ATOM 1253 C CA . ALA A 1 168 ? 10.863 1.276 -1.841 1.00 86.88 168 ALA A CA 1
ATOM 1254 C C . ALA A 1 168 ? 10.174 1.399 -3.220 1.00 86.88 168 ALA A C 1
ATOM 1256 O O . ALA A 1 168 ? 10.692 0.884 -4.218 1.00 86.88 168 ALA A O 1
ATOM 1257 N N . GLY A 1 169 ? 9.003 2.043 -3.275 1.00 77.44 169 GLY A N 1
ATOM 1258 C CA . GLY A 1 169 ? 8.305 2.363 -4.514 1.00 77.44 169 GLY A CA 1
ATOM 1259 C C . GLY A 1 169 ? 9.089 3.367 -5.358 1.00 77.44 169 GLY A C 1
ATOM 1260 O O . GLY A 1 169 ? 9.771 4.250 -4.843 1.00 77.44 169 GLY A O 1
ATOM 1261 N N . THR A 1 170 ? 9.013 3.220 -6.679 1.00 67.88 170 THR A N 1
ATOM 1262 C CA . THR A 1 170 ? 9.709 4.105 -7.630 1.00 67.88 170 THR A CA 1
ATOM 1263 C C . THR A 1 170 ? 8.774 5.085 -8.330 1.00 67.88 170 THR A C 1
ATOM 1265 O O . THR A 1 170 ? 9.237 5.961 -9.054 1.00 67.88 170 THR A O 1
ATOM 1268 N N . VAL A 1 171 ? 7.457 4.960 -8.133 1.00 66.31 171 VAL A N 1
ATOM 1269 C CA . VAL A 1 171 ? 6.479 5.885 -8.711 1.00 66.31 171 VAL A CA 1
ATOM 1270 C C . VAL A 1 171 ? 6.248 7.027 -7.736 1.00 66.31 171 VAL A C 1
ATOM 1272 O O . VAL A 1 171 ? 5.554 6.873 -6.736 1.00 66.31 171 VAL A O 1
ATOM 1275 N N . ARG A 1 172 ? 6.817 8.187 -8.057 1.00 68.19 172 ARG A N 1
ATOM 1276 C CA . ARG A 1 172 ? 6.552 9.445 -7.360 1.00 68.19 172 ARG A CA 1
ATOM 1277 C C . ARG A 1 172 ? 5.633 10.294 -8.234 1.00 68.19 172 ARG A C 1
ATOM 1279 O O . ARG A 1 172 ? 5.918 10.495 -9.411 1.00 68.19 172 ARG A O 1
ATOM 1286 N N . LEU A 1 173 ? 4.531 10.777 -7.664 1.00 70.12 173 LEU A N 1
ATOM 1287 C CA . LEU A 1 173 ? 3.640 11.741 -8.313 1.00 70.12 173 LEU A CA 1
ATOM 1288 C C . LEU A 1 173 ? 3.929 13.110 -7.730 1.00 70.12 173 LEU A C 1
ATOM 1290 O O . LEU A 1 173 ? 3.880 13.285 -6.514 1.00 70.12 173 LEU A O 1
ATOM 1294 N N . SER A 1 174 ? 4.246 14.085 -8.575 1.00 68.56 174 SER A N 1
ATOM 1295 C CA . SER A 1 174 ? 4.661 15.409 -8.121 1.00 68.56 174 SER A CA 1
ATOM 1296 C C . SER A 1 174 ? 3.563 16.099 -7.304 1.00 68.56 174 SER A C 1
ATOM 1298 O O . SER A 1 174 ? 3.879 16.807 -6.343 1.00 68.56 174 SER A O 1
ATOM 1300 N N . ALA A 1 175 ? 2.304 15.800 -7.645 1.00 71.38 175 ALA A N 1
ATOM 1301 C CA . ALA A 1 175 ? 1.084 16.279 -7.006 1.00 71.38 175 ALA A CA 1
ATOM 1302 C C . ALA A 1 175 ? 0.659 15.494 -5.745 1.00 71.38 175 ALA A C 1
ATOM 1304 O O . ALA A 1 175 ? -0.286 15.910 -5.078 1.00 71.38 175 ALA A O 1
ATOM 1305 N N . VAL A 1 176 ? 1.323 14.383 -5.400 1.00 87.25 176 VAL A N 1
ATOM 1306 C CA . VAL A 1 176 ? 0.999 13.576 -4.210 1.00 87.25 176 VAL A CA 1
ATOM 1307 C C . VAL A 1 176 ? 2.125 13.728 -3.187 1.00 87.25 176 VAL A C 1
ATOM 1309 O O . VAL A 1 176 ? 3.239 13.263 -3.433 1.00 87.25 176 VAL A O 1
ATOM 1312 N N . PRO A 1 177 ? 1.879 14.390 -2.042 1.00 92.69 177 PRO A N 1
ATOM 1313 C CA . PRO A 1 177 ? 2.882 14.521 -0.999 1.00 92.69 177 PRO A CA 1
ATOM 1314 C C . PRO A 1 177 ? 3.303 13.165 -0.461 1.00 92.69 177 PRO A C 1
ATOM 1316 O O . PRO A 1 177 ? 2.469 12.296 -0.204 1.00 92.69 177 PRO A O 1
ATOM 1319 N N . GLU A 1 178 ? 4.597 13.020 -0.222 1.00 93.00 178 GLU A N 1
ATOM 1320 C CA . GLU A 1 178 ? 5.157 11.788 0.297 1.00 93.00 178 GLU A CA 1
ATOM 1321 C C . GLU A 1 178 ? 6.143 12.061 1.421 1.00 93.00 178 GLU A C 1
ATOM 1323 O O . GLU A 1 178 ? 6.897 13.032 1.363 1.00 93.00 178 GLU A O 1
ATOM 1328 N N . ARG A 1 179 ? 6.149 11.198 2.436 1.00 93.38 179 ARG A N 1
ATOM 1329 C CA . ARG A 1 179 ? 7.214 11.146 3.433 1.00 93.38 179 ARG A CA 1
ATOM 1330 C C . ARG A 1 179 ? 7.467 9.716 3.875 1.00 93.38 179 ARG A C 1
ATOM 1332 O O . ARG A 1 179 ? 6.531 9.044 4.302 1.00 93.38 179 ARG A O 1
ATOM 1339 N N . GLY A 1 180 ? 8.727 9.283 3.832 1.00 92.62 180 GLY A N 1
ATOM 1340 C CA . GLY A 1 180 ? 9.137 7.978 4.359 1.00 92.62 180 GLY A CA 1
ATOM 1341 C C . GLY A 1 180 ? 8.353 6.808 3.761 1.00 92.62 180 GLY A C 1
ATOM 1342 O O . GLY A 1 180 ? 7.887 5.952 4.510 1.00 92.62 180 GLY A O 1
ATOM 1343 N N . ASP A 1 181 ? 8.183 6.807 2.435 1.00 93.94 181 ASP A N 1
ATOM 1344 C CA . ASP A 1 181 ? 7.396 5.834 1.663 1.00 93.94 181 ASP A CA 1
ATOM 1345 C C . ASP A 1 181 ? 5.878 5.836 1.940 1.00 93.94 181 ASP A C 1
ATOM 1347 O O . ASP A 1 181 ? 5.166 4.906 1.557 1.00 93.94 181 ASP A O 1
ATOM 1351 N N . VAL A 1 182 ? 5.343 6.876 2.582 1.00 96.00 182 VAL A N 1
ATOM 1352 C CA . VAL A 1 182 ? 3.894 7.073 2.734 1.00 96.00 182 VAL A CA 1
ATOM 1353 C C . VAL A 1 182 ? 3.429 8.210 1.837 1.00 96.00 182 VAL A C 1
ATOM 1355 O O . VAL A 1 182 ? 3.856 9.350 2.008 1.00 96.00 182 VAL A O 1
ATOM 1358 N N . LEU A 1 183 ? 2.520 7.898 0.916 1.00 95.56 183 LEU A N 1
ATOM 1359 C CA . LEU A 1 183 ? 1.851 8.842 0.030 1.00 95.56 183 LEU A CA 1
ATOM 1360 C C . LEU A 1 183 ? 0.546 9.311 0.688 1.00 95.56 183 LEU A C 1
ATOM 1362 O O . LEU A 1 183 ? -0.285 8.489 1.089 1.00 95.56 183 LEU A O 1
ATOM 1366 N N . TYR A 1 184 ? 0.353 10.625 0.778 1.00 96.00 184 TYR A N 1
ATOM 1367 C CA . TYR A 1 184 ? -0.770 11.266 1.468 1.00 96.00 184 TYR A CA 1
ATOM 1368 C C . TYR A 1 184 ? -1.777 11.879 0.491 1.00 96.00 184 TYR A C 1
ATOM 1370 O O . TYR A 1 184 ? -1.450 12.181 -0.652 1.00 96.00 184 TYR A O 1
ATOM 1378 N N . GLY A 1 185 ? -3.012 12.093 0.953 1.00 95.31 185 GLY A N 1
ATOM 1379 C CA . GLY A 1 185 ? -4.041 12.767 0.151 1.00 95.31 185 GLY A CA 1
ATOM 1380 C C . GLY A 1 185 ? -4.629 11.906 -0.959 1.00 95.31 185 GLY A C 1
ATOM 1381 O O . GLY A 1 185 ? -4.921 12.383 -2.054 1.00 95.31 185 GLY A O 1
ATOM 1382 N N . ILE A 1 186 ? -4.795 10.613 -0.688 1.00 96.31 186 ILE A N 1
ATOM 1383 C CA . ILE A 1 186 ? -5.178 9.630 -1.700 1.00 96.31 186 ILE A CA 1
ATOM 1384 C C . ILE A 1 186 ? -6.681 9.712 -1.984 1.00 96.31 186 ILE A C 1
ATOM 1386 O O . ILE A 1 186 ? -7.486 8.980 -1.411 1.00 96.31 186 ILE A O 1
ATOM 1390 N N . THR A 1 187 ? -7.075 10.609 -2.883 1.00 96.19 187 THR A N 1
ATOM 1391 C CA . THR A 1 187 ? -8.449 10.684 -3.403 1.00 96.19 187 THR A CA 1
ATOM 1392 C C . THR A 1 187 ? -8.782 9.458 -4.270 1.00 96.19 187 THR A C 1
ATOM 1394 O O . THR A 1 187 ? -7.876 8.730 -4.686 1.00 96.19 187 THR A O 1
ATOM 1397 N N . PRO A 1 188 ? -10.063 9.198 -4.606 1.00 95.31 188 PRO A N 1
ATOM 1398 C CA . PRO A 1 188 ? -10.421 8.115 -5.526 1.00 95.31 188 PRO A CA 1
ATOM 1399 C C . PRO A 1 188 ? -9.715 8.218 -6.884 1.00 95.31 188 PRO A C 1
ATOM 1401 O O . PRO A 1 188 ? -9.307 7.205 -7.440 1.00 95.31 188 PRO A O 1
ATOM 1404 N N . GLN A 1 189 ? -9.525 9.443 -7.383 1.00 92.38 189 GLN A N 1
ATOM 1405 C CA . GLN A 1 189 ? -8.826 9.710 -8.641 1.00 92.38 189 GLN A CA 1
ATOM 1406 C C . GLN A 1 189 ? -7.333 9.373 -8.524 1.00 92.38 189 GLN A C 1
ATOM 1408 O O . GLN A 1 189 ? -6.780 8.730 -9.410 1.00 92.38 189 GLN A O 1
ATOM 1413 N N . VAL A 1 190 ? -6.695 9.738 -7.405 1.00 94.00 190 VAL A N 1
ATOM 1414 C CA . VAL A 1 190 ? -5.288 9.396 -7.129 1.00 94.00 190 VAL A CA 1
ATOM 1415 C C . VAL A 1 190 ? -5.103 7.888 -6.966 1.00 94.00 190 VAL A C 1
ATOM 1417 O O . VAL A 1 190 ? -4.139 7.342 -7.490 1.00 94.00 190 VAL A O 1
ATOM 1420 N N . ALA A 1 191 ? -6.019 7.197 -6.282 1.00 94.81 191 ALA A N 1
ATOM 1421 C CA . ALA A 1 191 ? -5.957 5.744 -6.116 1.00 94.81 191 ALA A CA 1
ATOM 1422 C C . ALA A 1 191 ? -6.104 4.994 -7.453 1.00 94.81 191 ALA A C 1
ATOM 1424 O O . ALA A 1 191 ? -5.329 4.076 -7.725 1.00 94.81 191 ALA A O 1
ATOM 1425 N N . ASP A 1 192 ? -7.065 5.397 -8.296 1.00 92.69 192 ASP A N 1
ATOM 1426 C CA . ASP A 1 192 ? -7.247 4.822 -9.637 1.00 92.69 192 ASP A CA 1
ATOM 1427 C C . ASP A 1 192 ? -6.008 5.071 -10.503 1.00 92.69 192 ASP A C 1
ATOM 1429 O O . ASP A 1 192 ? -5.449 4.125 -11.060 1.00 92.69 192 ASP A O 1
ATOM 1433 N N . PHE A 1 193 ? -5.506 6.308 -10.523 1.00 90.88 193 PHE A N 1
ATOM 1434 C CA . PHE A 1 193 ? -4.281 6.629 -11.243 1.00 90.88 193 PHE A CA 1
ATOM 1435 C C . PHE A 1 193 ? -3.083 5.820 -10.731 1.00 90.88 193 PHE A C 1
ATOM 1437 O O . PHE A 1 193 ? -2.345 5.257 -11.534 1.00 90.88 193 PHE A O 1
ATOM 1444 N N . TYR A 1 194 ? -2.894 5.712 -9.412 1.00 92.94 194 TYR A N 1
ATOM 1445 C CA . TYR A 1 194 ? -1.810 4.928 -8.818 1.00 92.94 194 TYR A CA 1
ATOM 1446 C C . TYR A 1 194 ? -1.855 3.470 -9.287 1.00 92.94 194 TYR A C 1
ATOM 1448 O O . TYR A 1 194 ? -0.828 2.921 -9.690 1.00 92.94 194 TYR A O 1
ATOM 1456 N N . ALA A 1 195 ? -3.037 2.847 -9.279 1.00 92.75 195 ALA A N 1
ATOM 1457 C CA . ALA A 1 195 ? -3.205 1.479 -9.754 1.00 92.75 195 ALA A CA 1
ATOM 1458 C C . ALA A 1 195 ? -2.906 1.364 -11.258 1.00 92.75 195 ALA A C 1
ATOM 1460 O O . ALA A 1 195 ? -2.151 0.477 -11.663 1.00 92.75 195 ALA A O 1
ATOM 1461 N N . ARG A 1 196 ? -3.432 2.280 -12.082 1.00 89.56 196 ARG A N 1
ATOM 1462 C CA . ARG A 1 196 ? -3.198 2.287 -13.535 1.00 89.56 196 ARG A CA 1
ATOM 1463 C C . ARG A 1 196 ? -1.748 2.544 -13.889 1.00 89.56 196 ARG A C 1
ATOM 1465 O O . ARG A 1 196 ? -1.204 1.797 -14.676 1.00 89.56 196 ARG A O 1
ATOM 1472 N N . ALA A 1 197 ? -1.067 3.483 -13.239 1.00 86.56 197 ALA A N 1
ATOM 1473 C CA . ALA A 1 197 ? 0.357 3.748 -13.456 1.00 86.56 197 ALA A CA 1
ATOM 1474 C C . ALA A 1 197 ? 1.262 2.539 -13.143 1.00 86.56 197 ALA A C 1
ATOM 1476 O O . ALA A 1 197 ? 2.445 2.523 -13.491 1.00 86.56 197 ALA A O 1
ATOM 1477 N N . HIS A 1 198 ? 0.732 1.521 -12.464 1.00 88.25 198 HIS A N 1
ATOM 1478 C CA . HIS A 1 198 ? 1.409 0.257 -12.195 1.00 88.25 198 HIS A CA 1
ATOM 1479 C C . HIS A 1 198 ? 0.907 -0.920 -13.040 1.00 88.25 198 HIS A C 1
ATOM 1481 O O . HIS A 1 198 ? 1.535 -1.981 -13.014 1.00 88.25 198 HIS A O 1
ATOM 1487 N N . ALA A 1 199 ? -0.178 -0.739 -13.790 1.00 83.31 199 ALA A N 1
ATOM 1488 C CA . ALA A 1 199 ? -0.611 -1.644 -14.840 1.00 83.31 199 ALA A CA 1
ATOM 1489 C C . ALA A 1 199 ? -0.091 -1.106 -16.185 1.00 83.31 199 ALA A C 1
ATOM 1491 O O . ALA A 1 199 ? -0.298 0.057 -16.512 1.00 83.31 199 ALA A O 1
ATOM 1492 N N . ARG A 1 200 ? 0.630 -1.931 -16.941 1.00 79.00 200 ARG A N 1
ATOM 1493 C CA . ARG A 1 200 ? 1.205 -1.637 -18.266 1.00 79.00 200 ARG A CA 1
ATOM 1494 C C . ARG A 1 200 ? 1.283 -2.924 -19.076 1.00 79.00 200 ARG A C 1
ATOM 1496 O O . ARG A 1 200 ? 1.024 -4.009 -18.547 1.00 79.00 200 ARG A O 1
ATOM 1503 N N . GLU A 1 201 ? 1.740 -2.846 -20.323 1.00 81.88 201 GLU A N 1
ATOM 1504 C CA . GLU A 1 201 ? 1.938 -4.046 -21.142 1.00 81.88 201 GLU A CA 1
ATOM 1505 C C . GLU A 1 201 ? 2.787 -5.137 -20.447 1.00 81.88 201 GLU A C 1
ATOM 1507 O O . GLU A 1 201 ? 2.523 -6.336 -20.606 1.00 81.88 201 GLU A O 1
ATOM 1512 N N . THR A 1 202 ? 3.758 -4.765 -19.601 1.00 86.50 202 THR A N 1
ATOM 1513 C CA . THR A 1 202 ? 4.621 -5.738 -18.914 1.00 86.50 202 THR A CA 1
ATOM 1514 C C . THR A 1 202 ? 4.123 -6.200 -17.547 1.00 86.50 202 THR A C 1
ATOM 1516 O O . THR A 1 202 ? 4.525 -7.288 -17.109 1.00 86.50 202 THR A O 1
ATOM 1519 N N . TYR A 1 203 ? 3.233 -5.452 -16.889 1.00 93.06 203 TYR A N 1
ATOM 1520 C CA . TYR A 1 203 ? 2.726 -5.765 -15.551 1.00 93.06 203 TYR A CA 1
ATOM 1521 C C . TYR A 1 203 ? 1.220 -5.557 -15.442 1.00 93.06 203 TYR A C 1
ATOM 1523 O O . TYR A 1 203 ? 0.686 -4.550 -15.880 1.00 93.06 203 TYR A O 1
ATOM 1531 N N . HIS A 1 204 ? 0.533 -6.461 -14.753 1.00 96.00 204 HIS A N 1
ATOM 1532 C CA . HIS A 1 204 ? -0.818 -6.199 -14.260 1.00 96.00 204 HIS A CA 1
ATOM 1533 C C . HIS A 1 204 ? -0.797 -5.998 -12.752 1.00 96.00 204 HIS A C 1
ATOM 1535 O O . HIS A 1 204 ? 0.075 -6.527 -12.054 1.00 96.00 204 HIS A O 1
ATOM 1541 N N . VAL A 1 205 ? -1.786 -5.276 -12.234 1.00 97.75 205 VAL A N 1
ATOM 1542 C CA . VAL A 1 205 ? -1.953 -5.095 -10.792 1.00 97.75 205 VAL A CA 1
ATOM 1543 C C . VAL A 1 205 ? -3.029 -6.046 -10.297 1.00 97.75 205 VAL A C 1
ATOM 1545 O O . VAL A 1 205 ? -4.155 -6.050 -10.791 1.00 97.75 205 VAL A O 1
ATOM 1548 N N . VAL A 1 206 ? -2.688 -6.866 -9.309 1.00 98.50 206 VAL A N 1
ATOM 1549 C CA . VAL A 1 206 ? -3.668 -7.588 -8.497 1.00 98.50 206 VAL A CA 1
ATOM 1550 C C . VAL A 1 206 ? -4.007 -6.709 -7.302 1.00 98.50 206 VAL A C 1
ATOM 1552 O O . VAL A 1 206 ? -3.113 -6.310 -6.557 1.00 98.50 206 VAL A O 1
ATOM 1555 N N . ILE A 1 207 ? -5.290 -6.405 -7.143 1.00 98.75 207 ILE A N 1
ATOM 1556 C CA . ILE A 1 207 ? -5.817 -5.527 -6.100 1.00 98.75 207 ILE A CA 1
ATOM 1557 C C . ILE A 1 207 ? -6.620 -6.401 -5.144 1.00 98.75 207 ILE A C 1
ATOM 1559 O O . ILE A 1 207 ? -7.589 -7.038 -5.560 1.00 98.75 207 ILE A O 1
ATOM 1563 N N . GLN A 1 208 ? -6.199 -6.474 -3.885 1.00 98.81 208 GLN A N 1
ATOM 1564 C CA . GLN A 1 208 ? -6.869 -7.261 -2.852 1.00 98.81 208 GLN A CA 1
ATOM 1565 C C . GLN A 1 208 ? -7.331 -6.352 -1.728 1.00 98.81 208 GLN A C 1
ATOM 1567 O O . GLN A 1 208 ? -6.510 -5.766 -1.034 1.00 98.81 208 GLN A O 1
ATOM 1572 N N . GLU A 1 209 ? -8.637 -6.248 -1.542 1.00 98.75 209 GLU A N 1
ATOM 1573 C CA . GLU A 1 209 ? -9.250 -5.355 -0.566 1.00 98.75 209 GLU A CA 1
ATOM 1574 C C . GLU A 1 209 ? -9.981 -6.138 0.517 1.00 98.75 209 GLU A C 1
ATOM 1576 O O . GLU A 1 209 ? -10.657 -7.126 0.229 1.00 98.75 209 GLU A O 1
ATOM 1581 N N . ILE A 1 210 ? -9.869 -5.675 1.756 1.00 98.69 210 ILE A N 1
ATOM 1582 C CA . ILE A 1 210 ? -10.603 -6.192 2.907 1.00 98.69 210 ILE A CA 1
ATOM 1583 C C . ILE A 1 210 ? -11.106 -5.027 3.755 1.00 98.69 210 ILE A C 1
ATOM 1585 O O . ILE A 1 210 ? -10.340 -4.121 4.092 1.00 98.69 210 ILE A O 1
ATOM 1589 N N . ASP A 1 211 ? -12.388 -5.071 4.114 1.00 98.62 211 ASP A N 1
ATOM 1590 C CA . ASP A 1 211 ? -12.943 -4.163 5.116 1.00 98.62 211 ASP A CA 1
ATOM 1591 C C . ASP A 1 211 ? -12.457 -4.599 6.499 1.00 98.62 211 ASP A C 1
ATOM 1593 O O . ASP A 1 211 ? -12.483 -5.784 6.841 1.00 98.62 211 ASP A O 1
ATOM 1597 N N . VAL A 1 212 ? -12.015 -3.640 7.303 1.00 98.69 212 VAL A N 1
ATOM 1598 C CA . VAL A 1 212 ? -11.493 -3.870 8.653 1.00 98.69 212 VAL A CA 1
ATOM 1599 C C . VAL A 1 212 ? -12.204 -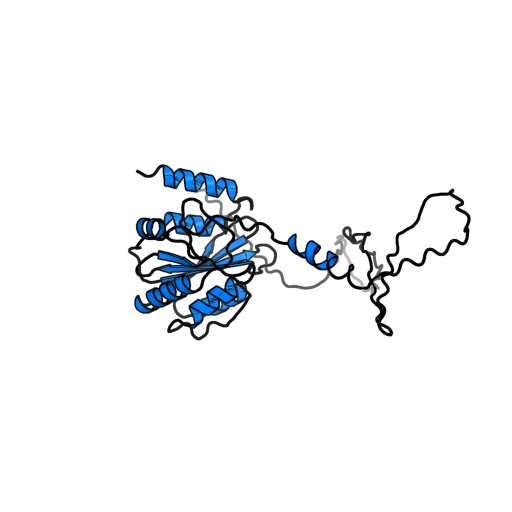2.960 9.649 1.00 98.69 212 VAL A C 1
ATOM 1601 O O . VAL A 1 212 ? -12.936 -2.046 9.268 1.00 98.69 212 VAL A O 1
ATOM 1604 N N . SER A 1 213 ? -12.002 -3.189 10.948 1.00 98.50 213 SER A N 1
ATOM 1605 C CA . SER A 1 213 ? -12.489 -2.228 11.936 1.00 98.50 213 SER A CA 1
ATOM 1606 C C . SER A 1 213 ? -11.699 -0.910 11.839 1.00 98.50 213 SER A C 1
ATOM 1608 O O . SER A 1 213 ? -10.523 -0.928 11.450 1.00 98.50 213 SER A O 1
ATOM 1610 N N . PRO A 1 214 ? -12.295 0.236 12.217 1.00 98.44 214 PRO A N 1
ATOM 1611 C CA . PRO A 1 214 ? -11.579 1.509 12.269 1.00 98.44 214 PRO A CA 1
ATOM 1612 C C . PRO A 1 214 ? -10.289 1.436 13.096 1.00 98.44 214 PRO A C 1
ATOM 1614 O O . PRO A 1 214 ? -9.273 1.998 12.704 1.00 98.44 214 PRO A O 1
ATOM 1617 N N . GLU A 1 215 ? -10.288 0.683 14.197 1.00 98.62 215 GLU A N 1
ATOM 1618 C CA . GLU A 1 215 ? -9.123 0.513 15.074 1.00 98.62 215 GLU A CA 1
ATOM 1619 C C . GLU A 1 215 ? -7.969 -0.207 14.364 1.00 98.62 215 GLU A C 1
ATOM 1621 O O . GLU A 1 215 ? -6.807 0.172 14.531 1.00 98.62 215 GLU A O 1
ATOM 1626 N N . VAL A 1 216 ? -8.281 -1.216 13.542 1.00 98.81 216 VAL A N 1
ATOM 1627 C CA . VAL A 1 216 ? -7.286 -1.939 12.736 1.00 98.81 216 VAL A CA 1
ATOM 1628 C C . VAL A 1 216 ? -6.704 -1.029 11.654 1.00 98.81 216 VAL A C 1
ATOM 1630 O O . VAL A 1 216 ? -5.484 -1.004 11.477 1.00 98.81 216 VAL A O 1
ATOM 1633 N N . ALA A 1 217 ? -7.541 -0.244 10.968 1.00 98.81 217 ALA A N 1
ATOM 1634 C CA . ALA A 1 217 ? -7.068 0.725 9.979 1.00 98.81 217 ALA A CA 1
ATOM 1635 C C . ALA A 1 217 ? -6.189 1.817 10.616 1.00 98.81 217 ALA A C 1
ATOM 1637 O O . ALA A 1 217 ? -5.121 2.123 10.086 1.00 98.81 217 ALA A O 1
ATOM 1638 N N . GLU A 1 218 ? -6.564 2.337 11.789 1.00 98.69 218 GLU A N 1
ATOM 1639 C CA . GLU A 1 218 ? -5.750 3.315 12.524 1.00 98.69 218 GLU A CA 1
ATOM 1640 C C . GLU A 1 218 ? -4.422 2.734 13.006 1.00 98.69 218 GLU A C 1
ATOM 1642 O O . GLU A 1 218 ? -3.393 3.417 13.017 1.00 98.69 218 GLU A O 1
ATOM 1647 N N . GLN A 1 219 ? -4.409 1.467 13.417 1.00 98.81 219 GLN A N 1
ATOM 1648 C CA . GLN A 1 219 ? -3.164 0.797 13.759 1.00 98.81 219 GLN A CA 1
ATOM 1649 C C . GLN A 1 219 ? -2.268 0.635 12.525 1.00 98.81 219 GLN A C 1
ATOM 1651 O O . GLN A 1 219 ? -1.078 0.942 12.611 1.00 98.81 219 GLN A O 1
ATOM 1656 N N . ALA A 1 220 ? -2.824 0.218 11.384 1.00 98.81 220 ALA A N 1
ATOM 1657 C CA . ALA A 1 220 ? -2.084 0.106 10.128 1.00 98.81 220 ALA A CA 1
ATOM 1658 C C . ALA A 1 220 ? -1.492 1.453 9.699 1.00 98.81 220 ALA A C 1
ATOM 1660 O O . ALA A 1 220 ? -0.310 1.522 9.364 1.00 98.81 220 ALA A O 1
ATOM 1661 N N . LEU A 1 221 ? -2.286 2.525 9.784 1.00 98.56 221 LEU A N 1
ATOM 1662 C CA . LEU A 1 221 ? -1.871 3.885 9.452 1.00 98.56 221 LEU A CA 1
ATOM 1663 C C . LEU A 1 221 ? -0.677 4.329 10.306 1.00 98.56 221 LEU A C 1
ATOM 1665 O O . LEU A 1 221 ? 0.339 4.768 9.768 1.00 98.56 221 LEU A O 1
ATOM 1669 N N . ARG A 1 222 ? -0.762 4.166 11.633 1.00 98.56 222 ARG A N 1
ATOM 1670 C CA . ARG A 1 222 ? 0.339 4.520 12.545 1.00 98.56 222 ARG A CA 1
ATOM 1671 C C . ARG A 1 222 ? 1.603 3.717 12.257 1.00 98.56 222 ARG A C 1
ATOM 1673 O O . ARG A 1 222 ? 2.688 4.292 12.220 1.00 98.56 222 ARG A O 1
ATOM 1680 N N . LEU A 1 223 ? 1.462 2.410 12.035 1.00 98.69 223 LEU A N 1
ATOM 1681 C CA . LEU A 1 223 ? 2.589 1.531 11.729 1.00 98.69 223 LEU A CA 1
ATOM 1682 C C . LEU A 1 223 ? 3.275 1.931 10.420 1.00 98.69 223 LEU A C 1
ATOM 1684 O O . LEU A 1 223 ? 4.500 2.054 10.407 1.00 98.69 223 LEU A O 1
ATOM 1688 N N . ALA A 1 224 ? 2.508 2.199 9.361 1.00 98.12 224 ALA A N 1
ATOM 1689 C CA . ALA A 1 224 ? 3.031 2.669 8.081 1.00 98.12 224 ALA A CA 1
ATOM 1690 C C . ALA A 1 224 ? 3.815 3.981 8.233 1.00 98.12 224 ALA A C 1
ATOM 1692 O O . ALA A 1 224 ? 4.985 4.033 7.867 1.00 98.12 224 ALA A O 1
ATOM 1693 N N . ILE A 1 225 ? 3.221 4.998 8.869 1.00 96.69 225 ILE A N 1
ATOM 1694 C CA . ILE A 1 225 ? 3.871 6.302 9.102 1.00 96.69 225 ILE A CA 1
ATOM 1695 C C . ILE A 1 225 ? 5.170 6.150 9.908 1.00 96.69 225 ILE A C 1
ATOM 1697 O O . ILE A 1 225 ? 6.151 6.839 9.642 1.00 96.69 225 ILE A O 1
ATOM 1701 N N . SER A 1 226 ? 5.201 5.235 10.880 1.00 97.00 226 SER A N 1
ATOM 1702 C CA . SER A 1 226 ? 6.389 4.991 11.708 1.00 97.00 226 SER A CA 1
ATOM 1703 C C . SER A 1 226 ? 7.450 4.087 11.069 1.00 97.00 226 SER A C 1
ATOM 1705 O O . SER A 1 226 ? 8.534 3.955 11.633 1.00 97.00 226 SER A O 1
ATOM 1707 N N . SER A 1 227 ? 7.156 3.441 9.933 1.00 95.38 227 SER A N 1
ATOM 1708 C CA . SER A 1 227 ? 8.051 2.438 9.332 1.00 95.38 227 SER A CA 1
ATOM 1709 C C . SER A 1 227 ? 9.311 3.058 8.727 1.00 95.38 227 SER A C 1
ATOM 1711 O O . SER A 1 227 ? 10.369 2.428 8.750 1.00 95.38 227 SER A O 1
ATOM 1713 N N . GLY A 1 228 ? 9.201 4.293 8.231 1.00 90.44 228 GLY A N 1
ATOM 1714 C CA . GLY A 1 228 ? 10.271 4.971 7.508 1.00 90.44 228 GLY A CA 1
ATOM 1715 C C . GLY A 1 228 ? 10.556 4.355 6.130 1.00 90.44 228 GLY A C 1
ATOM 1716 O O . GLY A 1 228 ? 9.931 3.361 5.745 1.00 90.44 228 GLY A O 1
ATOM 1717 N N . PRO A 1 229 ? 11.508 4.942 5.381 1.00 91.31 229 PRO A N 1
ATOM 1718 C CA . PRO A 1 229 ? 11.817 4.503 4.029 1.00 91.31 229 PRO A CA 1
ATOM 1719 C C . PRO A 1 229 ? 12.483 3.121 4.014 1.00 91.31 229 PRO A C 1
ATOM 1721 O O . PRO A 1 229 ? 13.361 2.816 4.828 1.00 91.31 229 PRO A O 1
ATOM 1724 N N . ALA A 1 230 ? 12.096 2.291 3.050 1.00 92.50 230 ALA A N 1
ATOM 1725 C CA . ALA A 1 230 ? 12.648 0.964 2.830 1.00 92.50 230 ALA A CA 1
ATOM 1726 C C . ALA A 1 230 ? 13.739 0.973 1.748 1.00 92.50 230 ALA A C 1
ATOM 1728 O O . ALA A 1 230 ? 13.682 1.710 0.766 1.00 92.50 230 ALA A O 1
ATOM 1729 N N . ALA A 1 231 ? 14.735 0.095 1.895 1.00 90.81 231 ALA A N 1
ATOM 1730 C CA . ALA A 1 231 ? 15.740 -0.116 0.856 1.00 90.81 231 ALA A CA 1
ATOM 1731 C C . ALA A 1 231 ? 15.137 -0.809 -0.382 1.00 90.81 231 ALA A C 1
ATOM 1733 O O . ALA A 1 231 ? 14.196 -1.599 -0.273 1.00 90.81 231 ALA A O 1
ATOM 1734 N N . SER A 1 232 ? 15.713 -0.576 -1.565 1.00 87.94 232 SER A N 1
ATOM 1735 C CA . SER A 1 232 ? 15.279 -1.217 -2.814 1.00 87.94 232 SER A CA 1
ATOM 1736 C C . SER A 1 232 ? 15.163 -2.740 -2.674 1.00 87.94 232 SER A C 1
ATOM 1738 O O . SER A 1 232 ? 16.073 -3.405 -2.180 1.00 87.94 232 SER A O 1
ATOM 1740 N N . GLY A 1 233 ? 14.030 -3.299 -3.108 1.00 89.56 233 GLY A N 1
ATOM 1741 C CA . GLY A 1 233 ? 13.731 -4.733 -2.998 1.00 89.56 233 GLY A CA 1
ATOM 1742 C C . GLY A 1 233 ? 13.170 -5.187 -1.642 1.00 89.56 233 GLY A C 1
ATOM 1743 O O . GLY A 1 233 ? 12.867 -6.368 -1.482 1.00 89.56 233 GLY A O 1
ATOM 1744 N N . PHE A 1 234 ? 12.987 -4.282 -0.674 1.00 95.00 234 PHE A N 1
ATOM 1745 C CA . PHE A 1 234 ? 12.398 -4.599 0.636 1.00 95.00 234 PHE A CA 1
ATOM 1746 C C . PHE A 1 234 ? 10.895 -4.300 0.722 1.00 95.00 234 PHE A C 1
ATOM 1748 O O . PHE A 1 234 ? 10.324 -4.453 1.800 1.00 95.00 234 PHE A O 1
ATOM 1755 N N . CYS A 1 235 ? 10.234 -3.945 -0.387 1.00 96.12 235 CYS A N 1
ATOM 1756 C CA . CYS A 1 235 ? 8.826 -3.540 -0.399 1.00 96.12 235 CYS A CA 1
ATOM 1757 C C . CYS A 1 235 ? 7.922 -4.522 0.364 1.00 96.12 235 CYS A C 1
ATOM 1759 O O . CYS A 1 235 ? 7.344 -4.183 1.394 1.00 96.12 235 CYS A O 1
ATOM 1761 N N . SER A 1 236 ? 7.906 -5.796 -0.033 1.00 97.56 236 SER A N 1
ATOM 1762 C CA . SER A 1 236 ? 7.088 -6.815 0.635 1.00 97.56 236 SER A CA 1
ATOM 1763 C C . SER A 1 236 ? 7.540 -7.141 2.053 1.00 97.56 236 SER A C 1
ATOM 1765 O O . SER A 1 236 ? 6.709 -7.522 2.879 1.00 97.56 236 SER A O 1
ATOM 1767 N N . ALA A 1 237 ? 8.828 -6.986 2.364 1.00 97.81 237 ALA A N 1
ATOM 1768 C CA . ALA A 1 237 ? 9.322 -7.212 3.717 1.00 97.81 237 ALA A CA 1
ATOM 1769 C C . ALA A 1 237 ? 8.762 -6.149 4.669 1.00 97.81 237 ALA A C 1
ATOM 1771 O O . ALA A 1 237 ? 8.244 -6.501 5.730 1.00 97.81 237 ALA A O 1
ATOM 1772 N N . SER A 1 238 ? 8.776 -4.882 4.253 1.00 98.12 238 SER A N 1
ATOM 1773 C CA . SER A 1 238 ? 8.197 -3.766 5.002 1.00 98.12 238 SER A CA 1
ATOM 1774 C C . SER A 1 238 ? 6.671 -3.854 5.070 1.00 98.12 238 SER A C 1
ATOM 1776 O O . SER A 1 238 ? 6.105 -3.796 6.161 1.00 98.12 238 SER A O 1
ATOM 1778 N N . THR A 1 239 ? 5.986 -4.098 3.945 1.00 98.38 239 THR A N 1
ATOM 1779 C CA . THR A 1 239 ? 4.519 -4.241 3.927 1.00 98.38 239 THR A CA 1
ATOM 1780 C C . THR A 1 239 ? 4.056 -5.410 4.803 1.00 98.38 239 THR A C 1
ATOM 1782 O O . THR A 1 239 ? 3.149 -5.253 5.620 1.00 98.38 239 THR A O 1
ATOM 1785 N N . SER A 1 240 ? 4.699 -6.582 4.705 1.00 98.38 240 SER A N 1
ATOM 1786 C CA . SER A 1 240 ? 4.353 -7.734 5.552 1.00 98.38 240 SER A CA 1
ATOM 1787 C C . SER A 1 240 ? 4.675 -7.498 7.031 1.00 98.38 240 SER A C 1
ATOM 1789 O O . SER A 1 240 ? 3.961 -8.007 7.894 1.00 98.38 240 SER A O 1
ATOM 1791 N N . ALA A 1 241 ? 5.710 -6.716 7.357 1.00 98.12 241 ALA A N 1
ATOM 1792 C CA . ALA A 1 241 ? 6.020 -6.353 8.738 1.00 98.12 241 ALA A CA 1
ATOM 1793 C C . ALA A 1 241 ? 4.924 -5.486 9.374 1.00 98.12 241 ALA A C 1
ATOM 1795 O O . ALA A 1 241 ? 4.586 -5.721 10.535 1.00 98.12 241 ALA A O 1
ATOM 1796 N N . VAL A 1 242 ? 4.344 -4.545 8.622 1.00 98.44 242 VAL A N 1
ATOM 1797 C CA . VAL A 1 242 ? 3.191 -3.745 9.070 1.00 98.44 242 VAL A CA 1
ATOM 1798 C C . VAL A 1 242 ? 1.956 -4.629 9.240 1.00 98.44 242 VAL A C 1
ATOM 1800 O O . VAL A 1 242 ? 1.397 -4.696 10.333 1.00 98.44 242 VAL A O 1
ATOM 1803 N N . LEU A 1 243 ? 1.565 -5.360 8.191 1.00 98.75 243 LEU A N 1
ATOM 1804 C CA . LEU A 1 243 ? 0.310 -6.120 8.174 1.00 98.75 243 LEU A CA 1
ATOM 1805 C C . LEU A 1 243 ? 0.234 -7.172 9.283 1.00 98.75 243 LEU A C 1
ATOM 1807 O O . LEU A 1 243 ? -0.797 -7.324 9.920 1.00 98.75 243 LEU A O 1
ATOM 1811 N N . ARG A 1 244 ? 1.338 -7.859 9.577 1.00 98.25 244 ARG A N 1
ATOM 1812 C CA . ARG A 1 244 ? 1.383 -8.928 10.591 1.00 98.25 244 ARG A CA 1
ATOM 1813 C C . ARG A 1 244 ? 1.158 -8.477 12.028 1.00 98.25 244 ARG A C 1
ATOM 1815 O O . ARG A 1 244 ? 0.995 -9.324 12.900 1.00 98.25 244 ARG A O 1
ATOM 1822 N N . GLN A 1 245 ? 1.249 -7.180 12.293 1.00 98.31 245 GLN A N 1
ATOM 1823 C CA . GLN A 1 245 ? 1.008 -6.627 13.623 1.00 98.31 245 GLN A CA 1
ATOM 1824 C C . GLN A 1 245 ? -0.474 -6.319 13.854 1.00 98.31 245 GLN A C 1
ATOM 1826 O O . GLN A 1 245 ? -0.849 -5.951 14.965 1.00 98.31 245 GLN A O 1
ATOM 1831 N N . LEU A 1 246 ? -1.305 -6.436 12.816 1.00 98.69 246 LEU A N 1
ATOM 1832 C CA . LEU A 1 246 ? -2.716 -6.098 12.877 1.00 98.69 246 LEU A CA 1
ATOM 1833 C C . LEU A 1 246 ? -3.539 -7.278 13.415 1.00 98.69 246 LEU A C 1
ATOM 1835 O O . LEU A 1 246 ? -3.316 -8.415 12.986 1.00 98.69 246 LEU A O 1
ATOM 1839 N N . PRO A 1 247 ? -4.517 -7.021 14.302 1.00 98.44 247 PRO A N 1
ATOM 1840 C CA . PRO A 1 247 ? -5.485 -8.032 14.715 1.00 98.44 247 PRO A CA 1
ATOM 1841 C C . PRO A 1 247 ? -6.186 -8.667 13.504 1.00 98.44 247 PRO A C 1
ATOM 1843 O O . PRO A 1 247 ? -6.736 -7.955 12.663 1.00 98.44 247 PRO A O 1
ATOM 1846 N N . GLY A 1 248 ? -6.163 -9.998 13.410 1.00 97.81 248 GLY A N 1
ATOM 1847 C CA . GLY A 1 248 ? -6.748 -10.761 12.299 1.00 97.81 248 GLY A CA 1
ATOM 1848 C C . GLY A 1 248 ? -5.814 -10.997 11.102 1.00 97.81 248 GLY A C 1
ATOM 1849 O O . GLY A 1 248 ? -6.223 -11.642 10.135 1.00 97.81 248 GLY A O 1
ATOM 1850 N N . PHE A 1 249 ? -4.568 -10.511 11.148 1.00 98.62 249 PHE A N 1
ATOM 1851 C CA . PHE A 1 249 ? -3.558 -10.658 10.086 1.00 98.62 249 PHE A CA 1
ATOM 1852 C C . PHE A 1 249 ? -2.355 -11.517 10.519 1.00 98.62 249 PHE A C 1
ATOM 1854 O O . PHE A 1 249 ? -1.320 -11.552 9.849 1.00 98.62 249 PHE A O 1
ATOM 1861 N N . GLU A 1 250 ? -2.475 -12.263 11.618 1.00 97.38 250 GLU A N 1
ATOM 1862 C CA . GLU A 1 250 ? -1.392 -13.049 12.224 1.00 97.38 250 GLU A CA 1
ATOM 1863 C C . GLU A 1 250 ? -0.875 -14.158 11.292 1.00 97.38 250 GLU A C 1
ATOM 1865 O O . GLU A 1 250 ? 0.275 -14.588 11.400 1.00 97.38 250 GLU A O 1
ATOM 1870 N N . SER A 1 251 ? -1.717 -14.605 10.353 1.00 97.56 251 SER A N 1
ATOM 1871 C CA . SER A 1 251 ? -1.380 -15.623 9.350 1.00 97.56 251 SER A CA 1
ATOM 1872 C C . SER A 1 251 ? -0.464 -15.119 8.227 1.00 97.56 251 SER A C 1
ATOM 1874 O O . SER A 1 251 ? 0.096 -15.934 7.487 1.00 97.56 251 SER A O 1
ATOM 1876 N N . ILE A 1 252 ? -0.274 -13.801 8.095 1.00 98.50 252 ILE A N 1
ATOM 1877 C CA . ILE A 1 252 ? 0.639 -13.235 7.103 1.00 98.50 252 ILE A CA 1
ATOM 1878 C C . ILE A 1 252 ? 2.079 -13.639 7.458 1.00 98.50 252 ILE A C 1
ATOM 1880 O O . ILE A 1 252 ? 2.562 -13.461 8.578 1.00 98.50 252 ILE A O 1
ATOM 1884 N N . GLY A 1 253 ? 2.798 -14.205 6.490 1.00 97.44 253 GLY A N 1
ATOM 1885 C CA . GLY A 1 253 ? 4.209 -14.546 6.646 1.00 97.44 253 GLY A CA 1
ATOM 1886 C C . GLY A 1 253 ? 5.122 -13.338 6.438 1.00 97.44 253 GLY A C 1
ATOM 1887 O O . GLY A 1 253 ? 4.815 -12.436 5.660 1.00 97.44 253 GLY A O 1
ATOM 1888 N N . ARG A 1 254 ? 6.291 -13.330 7.091 1.00 96.81 254 ARG A N 1
ATOM 1889 C CA . ARG A 1 254 ? 7.387 -12.433 6.681 1.00 96.81 254 ARG A CA 1
ATOM 1890 C C . ARG A 1 254 ? 7.885 -12.890 5.317 1.00 96.81 254 ARG A C 1
ATOM 1892 O O . ARG A 1 254 ? 8.185 -14.071 5.145 1.00 96.81 254 ARG A O 1
ATOM 1899 N N . THR A 1 255 ? 7.997 -11.980 4.359 1.00 97.25 255 THR A N 1
ATOM 1900 C CA . THR A 1 255 ? 8.452 -12.344 3.016 1.00 97.25 255 THR A CA 1
ATOM 1901 C C . THR A 1 255 ? 9.059 -11.159 2.285 1.00 97.25 255 THR A C 1
ATOM 1903 O O . THR A 1 255 ? 8.607 -10.034 2.439 1.00 97.25 255 THR A O 1
ATOM 1906 N N . PHE A 1 256 ? 10.052 -11.436 1.447 1.00 96.75 256 PHE A N 1
ATOM 1907 C CA . PHE A 1 256 ? 10.598 -10.486 0.475 1.00 96.75 256 PHE A CA 1
ATOM 1908 C C . PHE A 1 256 ? 9.891 -10.570 -0.882 1.00 96.75 256 PHE A C 1
ATOM 1910 O O . PHE A 1 256 ? 10.207 -9.819 -1.793 1.00 96.75 256 PHE A O 1
ATOM 1917 N N . PHE A 1 257 ? 8.953 -11.508 -1.039 1.00 97.81 257 PHE A N 1
ATOM 1918 C CA . PHE A 1 257 ? 8.351 -11.830 -2.326 1.00 97.81 257 PHE A CA 1
ATOM 1919 C C . PHE A 1 257 ? 6.910 -11.304 -2.408 1.00 97.81 257 PHE A C 1
ATOM 1921 O O . PHE A 1 257 ? 6.040 -11.860 -1.723 1.00 97.81 257 PHE A O 1
ATOM 1928 N N . PRO A 1 258 ? 6.614 -10.341 -3.304 1.00 98.19 258 PRO A N 1
ATOM 1929 C CA . PRO A 1 258 ? 5.277 -9.755 -3.438 1.00 98.19 258 PRO A CA 1
ATOM 1930 C C . PRO A 1 258 ? 4.191 -10.789 -3.713 1.00 98.19 258 PRO A C 1
ATOM 1932 O O . PRO A 1 258 ? 3.149 -10.815 -3.065 1.00 98.19 258 PRO A O 1
ATOM 1935 N N . LYS A 1 259 ? 4.475 -11.747 -4.603 1.00 98.06 259 LYS A N 1
ATOM 1936 C CA . LYS A 1 259 ? 3.532 -12.821 -4.940 1.00 98.06 259 LYS A CA 1
ATOM 1937 C C . LYS A 1 259 ? 3.191 -13.709 -3.740 1.00 98.06 259 LYS A C 1
ATOM 1939 O O . LYS A 1 259 ? 2.080 -14.228 -3.662 1.00 98.06 259 LYS A O 1
ATOM 1944 N N . ARG A 1 260 ? 4.133 -13.901 -2.808 1.00 98.44 260 ARG A N 1
ATOM 1945 C CA . ARG A 1 260 ? 3.872 -14.660 -1.581 1.00 98.44 260 ARG A CA 1
ATOM 1946 C C . ARG A 1 260 ? 3.011 -13.852 -0.615 1.00 98.44 260 ARG A C 1
ATOM 1948 O O . ARG A 1 260 ? 2.079 -14.423 -0.062 1.00 98.44 260 ARG A O 1
ATOM 1955 N N . LEU A 1 261 ? 3.297 -12.557 -0.454 1.00 98.75 261 LEU A N 1
ATOM 1956 C CA . LEU A 1 261 ? 2.487 -11.663 0.376 1.00 98.75 261 LEU A CA 1
ATOM 1957 C C . LEU A 1 261 ? 1.035 -11.621 -0.119 1.00 98.75 261 LEU A C 1
ATOM 1959 O O . LEU A 1 261 ? 0.128 -11.875 0.663 1.00 98.75 261 LEU A O 1
ATOM 1963 N N . MET A 1 262 ? 0.831 -11.432 -1.424 1.00 98.69 262 MET A N 1
ATOM 1964 C CA . MET A 1 262 ? -0.477 -11.504 -2.088 1.00 98.69 262 MET A CA 1
ATOM 1965 C C . MET A 1 262 ? -1.198 -12.837 -1.831 1.00 98.69 262 MET A C 1
ATOM 1967 O O . MET A 1 262 ? -2.391 -12.882 -1.542 1.00 98.69 262 MET A O 1
ATOM 1971 N N . ALA A 1 263 ? -0.476 -13.957 -1.918 1.00 98.69 263 ALA A N 1
ATOM 1972 C CA . ALA A 1 263 ? -1.064 -15.270 -1.672 1.00 98.69 263 ALA A CA 1
ATOM 1973 C C . ALA A 1 263 ? -1.485 -15.472 -0.208 1.00 98.69 263 ALA A C 1
ATOM 1975 O O . ALA A 1 263 ? -2.447 -16.191 0.038 1.00 98.69 263 ALA A O 1
ATOM 1976 N N . ASP A 1 264 ? -0.768 -14.891 0.755 1.00 98.62 264 ASP A N 1
ATOM 1977 C CA . ASP A 1 264 ? -1.136 -14.967 2.172 1.00 98.62 264 ASP A CA 1
ATOM 1978 C C . ASP A 1 264 ? -2.280 -14.003 2.500 1.00 98.62 264 ASP A C 1
ATOM 1980 O O . ASP A 1 264 ? -3.248 -14.415 3.133 1.00 98.62 264 ASP A O 1
ATOM 1984 N N . PHE A 1 265 ? -2.234 -12.776 1.977 1.00 98.81 265 PHE A N 1
ATOM 1985 C CA . PHE A 1 265 ? -3.311 -11.797 2.112 1.00 98.81 265 PHE A CA 1
ATOM 1986 C C . PHE A 1 265 ? -4.622 -12.324 1.536 1.00 98.81 265 PHE A C 1
ATOM 1988 O O . PHE A 1 265 ? -5.634 -12.316 2.220 1.00 98.81 265 PHE A O 1
ATOM 1995 N N . GLY A 1 266 ? -4.595 -12.904 0.334 1.00 98.56 266 GLY A N 1
ATOM 1996 C CA . GLY A 1 266 ? -5.778 -13.479 -0.313 1.00 98.56 266 GLY A CA 1
ATOM 1997 C C . GLY A 1 266 ? -6.450 -14.645 0.418 1.00 98.56 266 GLY A C 1
ATOM 1998 O O . GLY A 1 266 ? -7.539 -15.042 0.016 1.00 98.56 266 GLY A O 1
ATOM 1999 N N . LYS A 1 267 ? -5.825 -15.216 1.456 1.00 98.44 267 LYS A N 1
ATOM 2000 C CA . LYS A 1 267 ? -6.434 -16.265 2.295 1.00 98.44 267 LYS A CA 1
ATOM 2001 C C . LYS A 1 267 ? -7.219 -15.698 3.474 1.00 98.44 267 LYS A C 1
ATOM 2003 O O . LYS A 1 267 ? -7.930 -16.460 4.127 1.00 98.44 267 LYS A O 1
ATOM 2008 N N . LEU A 1 268 ? -7.066 -14.409 3.778 1.00 98.50 268 LEU A N 1
ATOM 2009 C CA . LEU A 1 268 ? -7.813 -13.773 4.852 1.00 98.50 268 LEU A CA 1
ATOM 2010 C C . LEU A 1 268 ? -9.314 -13.764 4.507 1.00 98.50 268 LEU A C 1
ATOM 2012 O O . LEU A 1 268 ? -9.686 -13.532 3.351 1.00 98.50 268 LEU A O 1
ATOM 2016 N N . PRO A 1 269 ? -10.194 -14.032 5.485 1.00 97.69 269 PRO A N 1
ATOM 2017 C CA . PRO A 1 269 ? -11.629 -14.047 5.246 1.00 97.69 269 PRO A CA 1
ATOM 2018 C C . PRO A 1 269 ? -12.122 -12.650 4.848 1.00 97.69 269 PRO A C 1
ATOM 2020 O O . PRO A 1 269 ? -11.751 -11.657 5.461 1.00 97.69 269 PRO A O 1
ATOM 2023 N N . GLY A 1 270 ? -12.981 -12.578 3.829 1.00 96.94 270 GLY A N 1
ATOM 2024 C CA . GLY A 1 270 ? -13.577 -11.317 3.369 1.00 96.94 270 GLY A CA 1
ATOM 2025 C C . GLY A 1 270 ? -12.769 -10.552 2.317 1.00 96.94 270 GLY A C 1
ATOM 2026 O O . GLY A 1 270 ? -13.248 -9.527 1.836 1.00 96.94 270 GLY A O 1
ATOM 2027 N N . VAL A 1 271 ? -11.597 -11.051 1.904 1.00 98.62 271 VAL A N 1
ATOM 2028 C CA . VAL A 1 271 ? -10.807 -10.413 0.841 1.00 98.62 271 VAL A CA 1
ATOM 2029 C C . VAL A 1 271 ? -11.516 -10.495 -0.509 1.00 98.62 271 VAL A C 1
ATOM 2031 O O . VAL A 1 271 ? -11.857 -11.572 -1.004 1.00 98.62 271 VAL A O 1
ATOM 2034 N N . ARG A 1 272 ? -11.659 -9.339 -1.153 1.00 98.44 272 ARG A N 1
ATOM 2035 C CA . ARG A 1 272 ? -12.131 -9.173 -2.529 1.00 98.44 272 ARG A CA 1
ATOM 2036 C C . ARG A 1 272 ? -10.924 -8.955 -3.431 1.00 98.44 272 ARG A C 1
ATOM 2038 O O . ARG A 1 272 ? -10.088 -8.109 -3.140 1.00 98.44 272 ARG A O 1
ATOM 2045 N N . THR A 1 273 ? -10.811 -9.721 -4.515 1.00 98.50 273 THR A N 1
ATOM 2046 C CA . THR A 1 273 ? -9.678 -9.619 -5.450 1.00 98.50 273 THR A CA 1
ATOM 2047 C C . THR A 1 273 ? -10.149 -9.184 -6.831 1.00 98.50 273 THR A C 1
ATOM 2049 O O . THR A 1 273 ? -11.011 -9.833 -7.424 1.00 98.50 273 THR A O 1
ATOM 2052 N N . THR A 1 274 ? -9.529 -8.143 -7.376 1.00 97.88 274 THR A N 1
ATOM 2053 C CA . THR A 1 274 ? -9.667 -7.729 -8.776 1.00 97.88 274 THR A CA 1
ATOM 2054 C C . THR A 1 274 ? -8.295 -7.686 -9.444 1.00 97.88 274 THR A C 1
ATOM 2056 O O . THR A 1 274 ? -7.248 -7.757 -8.793 1.00 97.88 274 THR A O 1
ATOM 2059 N N . LYS A 1 275 ? -8.287 -7.646 -10.777 1.00 96.75 275 LYS A N 1
ATOM 2060 C CA . LYS A 1 275 ? -7.067 -7.479 -11.565 1.00 96.75 275 LYS A CA 1
ATOM 2061 C C . LYS A 1 275 ? -7.259 -6.327 -12.529 1.00 96.75 275 LYS A C 1
ATOM 2063 O O . LYS A 1 275 ? -8.284 -6.270 -13.205 1.00 96.75 275 LYS A O 1
ATOM 2068 N N . LEU A 1 276 ? -6.260 -5.465 -12.601 1.00 93.94 276 LEU A N 1
ATOM 2069 C CA . LEU A 1 276 ? -6.197 -4.349 -13.523 1.00 93.94 276 LEU A CA 1
ATOM 2070 C C . LEU A 1 276 ? -5.096 -4.619 -14.544 1.00 93.94 276 LEU A C 1
ATOM 2072 O O . LEU A 1 276 ? -3.935 -4.814 -14.180 1.00 93.94 276 LEU A O 1
ATOM 2076 N N . PHE A 1 277 ? -5.490 -4.646 -15.811 1.00 91.06 277 PHE A N 1
ATOM 2077 C CA . PHE A 1 277 ? -4.599 -4.751 -16.957 1.00 91.06 277 PHE A CA 1
ATOM 2078 C C . PHE A 1 277 ? -4.701 -3.451 -17.744 1.00 91.06 277 PHE A C 1
ATOM 2080 O O . PHE A 1 277 ? -5.810 -2.973 -17.976 1.00 91.06 277 PHE A O 1
ATOM 2087 N N . GLU A 1 278 ? -3.561 -2.932 -18.173 1.00 81.88 278 GLU A N 1
ATOM 2088 C CA . GLU A 1 278 ? -3.469 -1.836 -19.131 1.00 81.88 278 GLU A CA 1
ATOM 2089 C C . GLU A 1 278 ? -2.560 -2.290 -20.276 1.00 81.88 278 GLU A C 1
ATOM 2091 O O . GLU A 1 278 ? -1.750 -3.206 -20.108 1.00 81.88 278 GLU A O 1
ATOM 2096 N N . ASN A 1 279 ? -2.732 -1.687 -21.449 1.00 75.31 279 ASN A N 1
ATOM 2097 C CA . ASN A 1 279 ? -2.004 -2.067 -22.666 1.00 75.31 279 ASN A CA 1
ATOM 2098 C C . ASN A 1 279 ? -1.075 -0.952 -23.170 1.00 75.31 279 ASN A C 1
ATOM 2100 O O . ASN A 1 279 ? -0.554 -1.055 -24.277 1.00 75.31 279 ASN A O 1
ATOM 2104 N N . ASP A 1 280 ? -0.929 0.131 -22.410 1.00 68.69 280 ASP A N 1
ATOM 2105 C CA . ASP A 1 280 ? -0.015 1.229 -22.703 1.00 68.69 280 ASP A CA 1
ATOM 2106 C C . ASP A 1 280 ? 1.442 0.851 -22.378 1.00 68.69 280 ASP A C 1
ATOM 2108 O O . ASP A 1 280 ? 1.717 -0.059 -21.587 1.00 68.69 280 ASP A O 1
ATOM 2112 N N . GLU A 1 281 ? 2.375 1.534 -23.048 1.00 61.12 281 GLU A N 1
ATOM 2113 C CA . GLU A 1 281 ? 3.818 1.299 -22.935 1.00 61.12 281 GLU A CA 1
ATOM 2114 C C . GLU A 1 281 ? 4.337 1.545 -21.506 1.00 61.12 281 GLU A C 1
ATOM 2116 O O . GLU A 1 281 ? 3.786 2.342 -20.746 1.00 61.12 281 GLU A O 1
ATOM 2121 N N . ASP A 1 282 ? 5.441 0.886 -21.140 1.00 61.94 282 ASP A N 1
ATOM 2122 C CA . ASP A 1 282 ? 6.003 0.925 -19.781 1.00 61.94 282 ASP A CA 1
ATOM 2123 C C . ASP A 1 282 ? 6.450 2.321 -19.303 1.00 61.94 282 ASP A C 1
ATOM 2125 O O . ASP A 1 282 ? 6.557 2.545 -18.091 1.00 61.94 282 ASP A O 1
ATOM 2129 N N . ASP A 1 283 ? 6.719 3.259 -20.218 1.00 65.75 283 ASP A N 1
ATOM 2130 C CA . ASP A 1 283 ? 7.083 4.629 -19.858 1.00 65.75 283 ASP A CA 1
ATOM 2131 C C . ASP A 1 283 ? 5.886 5.368 -19.234 1.00 65.75 283 ASP A C 1
ATOM 2133 O O . ASP A 1 283 ? 4.876 5.675 -19.869 1.00 65.75 283 ASP A O 1
ATOM 2137 N N . LYS A 1 284 ? 6.012 5.677 -17.941 1.00 67.25 284 LYS A N 1
ATOM 2138 C CA . LYS A 1 284 ? 4.958 6.309 -17.138 1.00 67.25 284 LYS A CA 1
ATOM 2139 C C . LYS A 1 284 ? 4.911 7.827 -17.299 1.00 67.25 284 LYS A C 1
ATOM 2141 O O . LYS A 1 284 ? 3.942 8.434 -16.843 1.00 67.25 284 LYS A O 1
ATOM 2146 N N . SER A 1 285 ? 5.924 8.439 -17.914 1.00 73.25 285 SER A N 1
ATOM 2147 C CA . SER A 1 285 ? 6.109 9.896 -17.940 1.00 73.25 285 SER A CA 1
ATOM 2148 C C . SER A 1 285 ? 4.911 10.638 -18.541 1.00 73.25 285 SER A C 1
ATOM 2150 O O . SER A 1 285 ? 4.421 11.600 -17.948 1.00 73.25 285 SER A O 1
ATOM 2152 N N . LEU A 1 286 ? 4.373 10.148 -19.661 1.00 69.69 286 LEU A N 1
ATOM 2153 C CA . LEU A 1 286 ? 3.214 10.747 -20.329 1.00 69.69 286 LEU A CA 1
ATOM 2154 C C . LEU A 1 286 ? 1.935 10.644 -19.489 1.00 69.69 286 LEU A C 1
ATOM 2156 O O . LEU A 1 286 ? 1.204 11.625 -19.361 1.00 69.69 286 LEU A O 1
ATOM 2160 N N . ALA A 1 287 ? 1.679 9.480 -18.887 1.00 68.81 287 ALA A N 1
ATOM 2161 C CA . ALA A 1 287 ? 0.499 9.271 -18.050 1.00 68.81 287 ALA A CA 1
ATOM 2162 C C . ALA A 1 287 ? 0.548 10.134 -16.779 1.00 68.81 287 ALA A C 1
ATOM 2164 O O . ALA A 1 287 ? -0.453 10.749 -16.412 1.00 68.81 287 ALA A O 1
ATOM 2165 N N . ILE A 1 288 ? 1.723 10.223 -16.143 1.00 74.94 288 ILE A N 1
ATOM 2166 C CA . ILE A 1 288 ? 1.952 11.080 -14.972 1.00 74.94 288 ILE A CA 1
ATOM 2167 C C . ILE A 1 288 ? 1.692 12.544 -15.336 1.00 74.94 288 ILE A C 1
ATOM 2169 O O . ILE A 1 288 ? 0.894 13.199 -14.668 1.00 74.94 288 ILE A O 1
ATOM 2173 N N . ALA A 1 289 ? 2.271 13.038 -16.434 1.00 74.25 289 ALA A N 1
ATOM 2174 C CA . ALA A 1 289 ? 2.088 14.423 -16.866 1.00 74.25 289 ALA A CA 1
ATOM 2175 C C . ALA A 1 289 ? 0.615 14.768 -17.162 1.00 74.25 289 ALA A C 1
ATOM 2177 O O . ALA A 1 289 ? 0.132 15.835 -16.777 1.00 74.25 289 ALA A O 1
ATOM 2178 N N . GLN A 1 290 ? -0.123 13.863 -17.812 1.00 75.12 290 GLN A N 1
ATOM 2179 C CA . GLN A 1 290 ? -1.549 14.056 -18.096 1.00 75.12 290 GLN A CA 1
ATOM 2180 C C . GLN A 1 290 ? -2.389 14.124 -16.817 1.00 75.12 290 GLN A C 1
ATOM 2182 O O . GLN A 1 290 ? -3.254 14.995 -16.687 1.00 75.12 290 GLN A O 1
ATOM 2187 N N . PHE A 1 291 ? -2.123 13.236 -15.858 1.00 77.50 291 PHE A N 1
ATOM 2188 C CA . PHE A 1 291 ? -2.849 13.218 -14.593 1.00 77.50 291 PHE A CA 1
ATOM 2189 C C . PHE A 1 291 ? -2.553 14.453 -13.742 1.00 77.50 291 PHE A C 1
ATOM 2191 O O . PHE A 1 291 ? -3.482 15.089 -13.244 1.00 77.50 291 PHE A O 1
ATOM 2198 N N . GLU A 1 292 ? -1.289 14.857 -13.639 1.00 78.12 292 GLU A N 1
ATOM 2199 C CA . GLU A 1 292 ? -0.897 16.067 -12.910 1.00 78.12 292 GLU A CA 1
ATOM 2200 C C . GLU A 1 292 ? -1.533 17.326 -13.508 1.00 78.12 292 GLU A C 1
ATOM 2202 O O . GLU A 1 292 ? -2.048 18.165 -12.767 1.00 78.12 292 GLU A O 1
ATOM 2207 N N . SER A 1 293 ? -1.610 17.421 -14.841 1.00 71.81 293 SER A N 1
ATOM 2208 C CA . SER A 1 293 ? -2.348 18.502 -15.503 1.00 71.81 293 SER A CA 1
ATOM 2209 C C . SER A 1 293 ? -3.838 18.483 -15.150 1.00 71.81 293 SER A C 1
ATOM 2211 O O . SER A 1 293 ? -4.444 19.546 -15.009 1.00 71.81 293 SER A O 1
ATOM 2213 N N . SER A 1 294 ? -4.444 17.301 -15.002 1.00 71.38 294 SER A N 1
ATOM 2214 C CA . SER A 1 294 ? -5.858 17.190 -14.629 1.00 71.38 294 SER A CA 1
ATOM 2215 C C . SER A 1 294 ? -6.116 17.624 -13.183 1.00 71.38 294 SER A C 1
ATOM 2217 O O . SER A 1 294 ? -7.113 18.295 -12.932 1.00 71.38 294 SER A O 1
ATOM 2219 N N . LEU A 1 295 ? -5.192 17.326 -12.260 1.00 73.00 295 LEU A N 1
ATOM 2220 C CA . LEU A 1 295 ? -5.265 17.779 -10.869 1.00 73.00 295 LEU A CA 1
ATOM 2221 C C . LEU A 1 295 ? -5.088 19.297 -10.760 1.00 73.00 295 LEU A C 1
ATOM 2223 O O . LEU A 1 295 ? -5.817 19.942 -10.015 1.00 73.00 295 LEU A O 1
ATOM 2227 N N . ALA A 1 296 ? -4.169 19.880 -11.536 1.00 67.81 296 ALA A N 1
ATOM 2228 C CA . ALA A 1 296 ? -3.901 21.320 -11.525 1.00 67.81 296 ALA A CA 1
ATOM 2229 C C . ALA A 1 296 ? -5.045 22.178 -12.101 1.00 67.81 296 ALA A C 1
ATOM 2231 O O . ALA A 1 296 ? -5.068 23.388 -11.889 1.00 67.81 296 ALA A O 1
ATOM 2232 N N . THR A 1 297 ? -5.973 21.568 -12.844 1.00 55.84 297 THR A N 1
ATOM 2233 C CA . THR A 1 297 ? -7.077 22.271 -13.523 1.00 55.84 297 THR A CA 1
ATOM 2234 C C . THR A 1 297 ? -8.411 22.130 -12.773 1.00 55.84 297 THR A C 1
ATOM 2236 O O . THR A 1 297 ? -9.420 22.679 -13.215 1.00 55.84 297 THR A O 1
ATOM 2239 N N . GLN A 1 298 ? -8.453 21.405 -11.647 1.00 45.19 298 GLN A N 1
ATOM 2240 C CA . GLN A 1 298 ? -9.655 21.355 -10.809 1.00 45.19 298 GLN A CA 1
ATOM 2241 C C . GLN A 1 298 ? -9.753 22.631 -9.946 1.00 45.19 298 GLN A C 1
ATOM 2243 O O . GLN A 1 298 ? -8.759 22.991 -9.315 1.00 45.19 298 GLN A O 1
ATOM 2248 N N . PRO A 1 299 ? -10.900 23.343 -9.973 1.00 39.53 299 PRO A N 1
ATOM 2249 C CA . PRO A 1 299 ? -11.096 24.611 -9.267 1.00 39.53 299 PRO A CA 1
ATOM 2250 C C . PRO A 1 299 ? -11.156 24.466 -7.743 1.00 39.53 299 PRO A C 1
ATOM 2252 O O . PRO A 1 299 ? -11.591 23.396 -7.259 1.00 39.53 299 PRO A O 1
#

Foldseek 3Di:
DDDDDDDDDDDDDDDDDDDDDDDDDDDDDDDDDDDDDDDDDDDDDPDPDPPPPDFDFDFDDDDPDTDTDTDDDDDDDDDDDDDDDDDDDPPPPDPPPVVVVVVVVVVPPPPDPPPDDADDPVVQVVLFAADPDFFKKKKKWKAFPVPRFTDAIWIWTHARTTKIQGAQDRDDQPPWGGFQSITHNCDPLNVVLVQVLSAEQGIKIKMKMAGDHNVQSVQLVVLSVPLGHHDHLCRQQSVLVSQCVGVQSVQQDRDSGRVSNVVSSVVRPRIDIDMGHDHHHNDSVVVSVVSVVVVVPDD

Secondary structure (DSSP, 8-state):
-----------------------------------------------TT--S--------EETTEE----------------------------TTSHHHHHHHGGGG-------PPPPPHHHHHHT----SSPPEEEEEEEEETTT--EEEEEEEEESSSEEEE-TT-----TTS-EETTEEE---HHHHHHHHHTT-BTTEEEEEEEEE--HHHHHHHHHHHHHH-PPPTT-HHHHHHHHHTTSTT-TTPPP-S-HHHHHHHHTTSTT-EEEEE---S-S--HHHHHHHHHHHHT--